Protein AF-A0AAU5U8T0-F1 (afdb_monomer_lite)

Secondary structure (DSSP, 8-state):
-PPPPPPPP---------HHHHHHHHHHHHHHHHHTSS--HHHHHHHHT--HHHHHHHHH-SSHHHHS--PPPPPP-TTGGGHHHHHHHHHTT---HHHHHHHHHHTT--S-HHHHHHHHHHHHHHS------PPPPPHHHHHHHHHS-GGGS-HHHHHHHHHHHHH-HHHHHHHHHHHHHHHHHHTT-------

Radius of gyration: 34.06 Å; chains: 1; bounding box: 77×59×100 Å

Foldseek 3Di:
DDDDDDDPPPDPDPDDPDPLLVVLQVLLVLLCVPLVDPDDLVVSCVVVVHDSVLSVQSSPDPHSVSSRDPDPPDPDDLCVVCLVVLVVVVVVPPLDLVVSVVVVVVVPRPDDSVVSVVSCVVVVVPDDPDPPPPDQDDPVLLVCLLLDDPVPDDPVSVVSNVVVCVVDVVSVVVSVVSVVVVVCVVVVHPPDDDD

Structure (mmCIF, N/CA/C/O backbone):
data_AF-A0AAU5U8T0-F1
#
_entry.id   AF-A0AAU5U8T0-F1
#
loop_
_atom_site.group_PDB
_atom_site.id
_atom_site.type_symbol
_atom_site.label_atom_id
_atom_site.label_alt_id
_atom_site.label_comp_id
_atom_site.label_asym_id
_atom_site.label_entity_id
_atom_site.label_seq_id
_atom_site.pdbx_PDB_ins_code
_atom_site.Cartn_x
_atom_site.Cartn_y
_atom_site.Cartn_z
_atom_site.occupancy
_atom_site.B_iso_or_equiv
_atom_site.auth_seq_id
_atom_site.auth_comp_id
_atom_site.auth_asym_id
_atom_site.auth_atom_id
_atom_site.pdbx_PDB_model_num
ATOM 1 N N . MET A 1 1 ? -35.283 -41.503 9.799 1.00 45.66 1 MET A N 1
ATOM 2 C CA . MET A 1 1 ? -34.969 -40.081 10.034 1.00 45.66 1 MET A CA 1
ATOM 3 C C . MET A 1 1 ? -33.714 -40.024 10.882 1.00 45.66 1 MET A C 1
ATOM 5 O O . MET A 1 1 ? -33.793 -40.515 11.999 1.00 45.66 1 MET A O 1
ATOM 9 N N . PRO A 1 2 ? -32.573 -39.536 10.380 1.00 46.34 2 PRO A N 1
ATOM 10 C CA . PRO A 1 2 ? -31.446 -39.219 11.243 1.00 46.34 2 PRO A CA 1
ATOM 11 C C . PRO A 1 2 ? -31.579 -37.774 11.750 1.00 46.34 2 PRO A C 1
ATOM 13 O O . PRO A 1 2 ? -31.871 -36.864 10.973 1.00 46.34 2 PRO A O 1
ATOM 16 N N . GLU A 1 3 ? -31.428 -37.596 13.062 1.00 47.78 3 GLU A N 1
ATOM 17 C CA . GLU A 1 3 ? -31.282 -36.298 13.729 1.00 47.78 3 GLU A CA 1
ATOM 18 C C . GLU A 1 3 ? -30.062 -35.540 13.179 1.00 47.78 3 GLU A C 1
ATOM 20 O O . GLU A 1 3 ? -29.026 -36.164 12.941 1.00 47.78 3 GLU A O 1
ATOM 25 N N . PRO A 1 4 ? -30.139 -34.211 12.987 1.00 53.62 4 PRO A N 1
ATOM 26 C CA . PRO A 1 4 ? -28.957 -33.420 12.694 1.00 53.62 4 PRO A CA 1
ATOM 27 C C . PRO A 1 4 ? -28.156 -33.193 13.985 1.00 53.62 4 PRO A C 1
ATOM 29 O O . PRO A 1 4 ? -28.670 -32.636 14.956 1.00 53.62 4 PRO A O 1
ATOM 32 N N . GLU A 1 5 ? -26.891 -33.614 13.974 1.00 47.84 5 GLU A N 1
ATOM 33 C CA . GLU A 1 5 ? -25.887 -33.246 14.976 1.00 47.84 5 GLU A CA 1
ATOM 34 C C . GLU A 1 5 ? -25.813 -31.715 15.137 1.00 47.84 5 GLU A C 1
ATOM 36 O O . GLU A 1 5 ? -25.846 -30.985 14.138 1.00 47.84 5 GLU A O 1
ATOM 41 N N . PRO A 1 6 ? -25.694 -31.191 16.371 1.00 48.84 6 PRO A N 1
ATOM 42 C CA . PRO A 1 6 ? -25.487 -29.768 16.580 1.00 48.84 6 PRO A CA 1
ATOM 43 C C . PRO A 1 6 ? -24.096 -29.371 16.071 1.00 48.84 6 PRO A C 1
ATOM 45 O O . PRO A 1 6 ? -23.085 -29.971 16.432 1.00 48.84 6 PRO A O 1
ATOM 48 N N . ALA A 1 7 ? -24.065 -28.339 15.226 1.00 45.47 7 ALA A N 1
ATOM 49 C CA . ALA A 1 7 ? -22.847 -27.740 14.700 1.00 45.47 7 ALA A CA 1
ATOM 50 C C . ALA A 1 7 ? -21.859 -27.386 15.833 1.00 45.47 7 ALA A C 1
ATOM 52 O O . ALA A 1 7 ? -22.297 -26.904 16.884 1.00 45.47 7 ALA A O 1
ATOM 53 N N . PRO A 1 8 ? -20.541 -27.577 15.630 1.00 42.47 8 PRO A N 1
ATOM 54 C CA . PRO A 1 8 ? -19.544 -27.173 16.606 1.00 42.47 8 PRO A CA 1
ATOM 55 C C . PRO A 1 8 ? -19.653 -25.664 16.815 1.00 42.47 8 PRO A C 1
ATOM 57 O O . PRO A 1 8 ? -19.541 -24.870 15.882 1.00 42.47 8 PRO A O 1
ATOM 60 N N . SER A 1 9 ? -19.921 -25.289 18.060 1.00 42.50 9 SER A N 1
ATOM 61 C CA . SER A 1 9 ? -19.873 -23.923 18.552 1.00 42.50 9 SER A CA 1
ATOM 62 C C . SER A 1 9 ? -18.558 -23.267 18.139 1.00 42.50 9 SER A C 1
ATOM 64 O O . SER A 1 9 ? -17.491 -23.790 18.460 1.00 42.50 9 SER A O 1
ATOM 66 N N . ASP A 1 10 ? -18.655 -22.121 17.459 1.00 39.25 10 ASP A N 1
ATOM 67 C CA . ASP A 1 10 ? -17.553 -21.190 17.222 1.00 39.25 10 ASP A CA 1
ATOM 68 C C . ASP A 1 10 ? -16.944 -20.782 18.572 1.00 39.25 10 ASP A C 1
ATOM 70 O O . ASP A 1 10 ? -17.339 -19.790 19.194 1.00 39.25 10 ASP A O 1
ATOM 74 N N . GLU A 1 11 ? -15.981 -21.561 19.059 1.00 33.41 11 GLU A N 1
ATOM 75 C CA . GLU A 1 11 ? -15.109 -21.100 20.123 1.00 33.41 11 GLU A CA 1
ATOM 76 C C . GLU A 1 11 ? -14.381 -19.847 19.622 1.00 33.41 11 GLU A C 1
ATOM 78 O O . GLU A 1 11 ? -13.907 -19.815 18.479 1.00 33.41 11 GLU A O 1
ATOM 83 N N . PRO A 1 12 ? -14.296 -18.777 20.432 1.00 38.59 12 PRO A N 1
ATOM 84 C CA . PRO A 1 12 ? -13.648 -17.542 20.035 1.00 38.59 12 PRO A CA 1
ATOM 85 C C . PRO A 1 12 ? -12.153 -17.800 19.847 1.00 38.59 12 PRO A C 1
ATOM 87 O O . PRO A 1 12 ? -11.367 -17.676 20.784 1.00 38.59 12 PRO A O 1
ATOM 90 N N . ARG A 1 13 ? -11.793 -18.139 18.603 1.00 40.31 13 ARG A N 1
ATOM 91 C CA . ARG A 1 13 ? -10.450 -18.219 18.029 1.00 40.31 13 ARG A CA 1
ATOM 92 C C . ARG A 1 13 ? -9.520 -17.281 18.783 1.00 40.31 13 ARG A C 1
ATOM 94 O O . ARG A 1 13 ? -9.686 -16.061 18.688 1.00 40.31 13 ARG A O 1
ATOM 101 N N . GLU A 1 14 ? -8.616 -17.875 19.565 1.00 42.62 14 GLU A N 1
ATOM 102 C CA . GLU A 1 14 ? -7.686 -17.209 20.474 1.00 42.62 14 GLU A CA 1
ATOM 103 C C . GLU A 1 14 ? -7.218 -15.880 19.893 1.00 42.62 14 GLU A C 1
ATOM 105 O O . GLU A 1 14 ? -6.461 -15.789 18.923 1.00 42.62 14 GLU A O 1
ATOM 110 N N . ALA A 1 15 ? -7.786 -14.810 20.434 1.00 49.19 15 ALA A N 1
ATOM 111 C CA . ALA A 1 15 ? -7.640 -13.511 19.835 1.00 49.19 15 ALA A CA 1
ATOM 112 C C . ALA A 1 15 ? -6.187 -13.045 20.019 1.00 49.19 15 ALA A C 1
ATOM 114 O O . ALA A 1 15 ? -5.703 -12.959 21.147 1.00 49.19 15 ALA A O 1
ATOM 115 N N . ALA A 1 16 ? -5.516 -12.707 18.920 1.00 58.97 16 ALA A N 1
ATOM 116 C CA . ALA A 1 16 ? -4.117 -12.290 18.891 1.00 58.97 16 ALA A CA 1
ATOM 117 C C . ALA A 1 16 ? -3.759 -11.226 19.957 1.00 58.97 16 ALA A C 1
ATOM 119 O O . ALA A 1 16 ? -4.540 -10.304 20.242 1.00 58.97 16 ALA A O 1
ATOM 120 N N . ASP A 1 17 ? -2.555 -11.324 20.528 1.00 67.56 17 ASP A N 1
ATOM 121 C CA . ASP A 1 17 ? -1.991 -10.342 21.460 1.00 67.56 17 ASP A CA 1
ATOM 122 C C . ASP A 1 17 ? -1.608 -9.049 20.715 1.00 67.56 17 ASP A C 1
ATOM 124 O O . ASP A 1 17 ? -0.484 -8.844 20.247 1.00 67.56 17 ASP A O 1
ATOM 128 N N . THR A 1 18 ? -2.594 -8.173 20.522 1.00 77.25 18 THR A N 1
ATOM 129 C CA . THR A 1 18 ? -2.385 -6.899 19.834 1.00 77.25 18 THR A CA 1
ATOM 130 C C . THR A 1 18 ? -1.635 -5.905 20.734 1.00 77.25 18 THR A C 1
ATOM 132 O O . THR A 1 18 ? -1.830 -5.895 21.951 1.00 77.25 18 THR A O 1
ATOM 135 N N . PRO A 1 19 ? -0.826 -4.981 20.176 1.00 76.88 19 PRO A N 1
ATOM 136 C CA . PRO A 1 19 ? -0.179 -3.919 20.958 1.00 76.88 19 PRO A CA 1
ATOM 137 C C . PRO A 1 19 ? -1.157 -3.113 21.831 1.00 76.88 19 PRO A C 1
ATOM 139 O O . PRO A 1 19 ? -0.822 -2.718 22.946 1.00 76.88 19 PRO A O 1
ATOM 142 N N . ALA A 1 20 ? -2.391 -2.921 21.353 1.00 75.81 20 ALA A N 1
ATOM 143 C CA . ALA A 1 20 ? -3.458 -2.260 22.098 1.00 75.81 20 ALA A CA 1
ATOM 144 C C . ALA A 1 20 ? -3.889 -3.046 23.350 1.00 75.81 20 ALA A C 1
ATOM 146 O O . ALA A 1 20 ? -4.200 -2.436 24.373 1.00 75.81 20 ALA A O 1
ATOM 147 N N . ARG A 1 21 ? -3.878 -4.384 23.294 1.00 82.44 21 ARG A N 1
ATOM 148 C CA . ARG A 1 21 ? -4.185 -5.257 24.435 1.00 82.44 21 ARG A CA 1
ATOM 149 C C . ARG A 1 21 ? -3.087 -5.219 25.484 1.00 82.44 21 ARG A C 1
ATOM 151 O O . ARG A 1 21 ? -3.393 -4.971 26.646 1.00 82.44 21 ARG A O 1
ATOM 158 N N . ARG A 1 22 ? -1.821 -5.337 25.069 1.00 83.44 22 ARG A N 1
ATOM 159 C CA . ARG A 1 22 ? -0.669 -5.169 25.972 1.00 83.44 22 ARG A CA 1
ATOM 160 C C . ARG A 1 22 ? -0.691 -3.816 26.674 1.00 83.44 22 ARG A C 1
ATOM 162 O O . ARG A 1 22 ? -0.476 -3.743 27.879 1.00 83.44 22 ARG A O 1
ATOM 169 N N . HIS A 1 23 ? -0.982 -2.748 25.933 1.00 82.75 23 HIS A N 1
ATOM 170 C CA . HIS A 1 23 ? -1.087 -1.409 26.503 1.00 82.75 23 HIS A CA 1
ATOM 171 C C . HIS A 1 23 ? -2.249 -1.291 27.502 1.00 82.75 23 HIS A C 1
ATOM 173 O O . HIS A 1 23 ? -2.049 -0.784 28.602 1.00 82.75 23 HIS A O 1
ATOM 179 N N . ALA A 1 24 ? -3.436 -1.808 27.165 1.00 82.56 24 ALA A N 1
ATOM 180 C CA . ALA A 1 24 ? -4.588 -1.806 28.067 1.00 82.56 24 ALA A CA 1
ATOM 181 C C . ALA A 1 24 ? -4.338 -2.617 29.350 1.00 82.56 24 ALA A C 1
ATOM 183 O O . ALA A 1 24 ? -4.734 -2.172 30.425 1.00 82.56 24 ALA A O 1
ATOM 184 N N . LYS A 1 25 ? -3.650 -3.762 29.245 1.00 86.88 25 LYS A N 1
ATOM 185 C CA . LYS A 1 25 ? -3.246 -4.584 30.392 1.00 86.88 25 LYS A CA 1
ATOM 186 C C . LYS A 1 25 ? -2.319 -3.820 31.338 1.00 86.88 25 LYS A C 1
ATOM 188 O O . LYS A 1 25 ? -2.642 -3.705 32.513 1.00 86.88 25 LYS A O 1
ATOM 193 N N . ARG A 1 26 ? -1.258 -3.200 30.806 1.00 87.00 26 ARG A N 1
ATOM 194 C CA . ARG A 1 26 ? -0.338 -2.368 31.602 1.00 87.00 26 ARG A CA 1
ATOM 195 C C . ARG A 1 26 ? -1.068 -1.225 32.306 1.00 87.00 26 ARG A C 1
ATOM 197 O O . ARG A 1 26 ? -0.896 -1.037 33.497 1.00 87.00 26 ARG A O 1
ATOM 204 N N . LEU A 1 27 ? -1.932 -0.497 31.590 1.00 85.44 27 LEU A N 1
ATOM 205 C CA . LEU A 1 27 ? -2.722 0.588 32.187 1.00 85.44 27 LEU A CA 1
ATOM 206 C C . LEU A 1 27 ? -3.644 0.103 33.312 1.00 85.44 27 LEU A C 1
ATOM 208 O O . LEU A 1 27 ? -3.867 0.837 34.268 1.00 85.44 27 LEU A O 1
ATOM 212 N N . PHE A 1 28 ? -4.221 -1.090 33.178 1.00 87.19 28 PHE A N 1
ATOM 213 C CA . PHE A 1 28 ? -5.070 -1.675 34.209 1.00 87.19 28 PHE A CA 1
ATOM 214 C C . PHE A 1 28 ? -4.260 -2.051 35.450 1.00 87.19 28 PHE A C 1
ATOM 216 O O . PHE A 1 28 ? -4.621 -1.628 36.542 1.00 87.19 28 PHE A O 1
ATOM 223 N N . GLU A 1 29 ? -3.147 -2.766 35.277 1.00 88.44 29 GLU A N 1
ATOM 224 C CA . GLU A 1 29 ? -2.245 -3.163 36.368 1.00 88.44 29 GLU A CA 1
ATOM 225 C C . GLU A 1 29 ? -1.733 -1.936 37.132 1.00 88.44 29 GLU A C 1
ATOM 227 O O . GLU A 1 29 ? -1.933 -1.842 38.341 1.00 88.44 29 GLU A O 1
ATOM 232 N N . THR A 1 30 ? -1.217 -0.926 36.420 1.00 87.00 30 THR A N 1
ATOM 233 C CA . THR A 1 30 ? -0.740 0.318 37.041 1.00 87.00 30 THR A CA 1
ATOM 234 C C . THR A 1 30 ? -1.857 1.093 37.736 1.00 87.00 30 THR A C 1
ATOM 236 O O . THR A 1 30 ? -1.598 1.788 38.700 1.00 87.00 30 THR A O 1
ATOM 239 N N . VAL A 1 31 ? -3.118 1.020 37.300 1.00 87.00 31 VAL A N 1
ATOM 240 C CA . VAL A 1 31 ? -4.205 1.668 38.056 1.00 87.00 31 VAL A CA 1
ATOM 241 C C . VAL A 1 31 ? -4.572 0.852 39.299 1.00 87.00 31 VAL A C 1
ATOM 243 O O . VAL A 1 31 ? -4.802 1.447 40.350 1.00 87.00 31 VAL A O 1
ATOM 246 N N . GLN A 1 32 ? -4.587 -0.480 39.205 1.00 85.62 32 GLN A N 1
ATOM 247 C CA . GLN A 1 32 ? -4.959 -1.372 40.309 1.00 85.62 32 GLN A CA 1
ATOM 248 C C . GLN A 1 32 ? -3.934 -1.392 41.450 1.00 85.62 32 GLN A C 1
ATOM 250 O O . GLN A 1 32 ? -4.313 -1.506 42.613 1.00 85.62 32 GLN A O 1
ATOM 255 N N . GLU A 1 33 ? -2.649 -1.203 41.149 1.00 86.44 33 GLU A N 1
ATOM 256 C CA . GLU A 1 33 ? -1.608 -1.018 42.171 1.00 86.44 33 GLU A CA 1
ATOM 257 C C . GLU A 1 33 ? -1.881 0.209 43.059 1.00 86.44 33 GLU A C 1
ATOM 259 O O . GLU A 1 33 ? -1.623 0.189 44.262 1.00 86.44 33 GLU A O 1
ATOM 264 N N . TYR A 1 34 ? -2.460 1.273 42.492 1.00 81.50 34 TYR A N 1
ATOM 265 C CA . TYR A 1 34 ? -2.681 2.537 43.196 1.00 81.50 34 TYR A CA 1
ATOM 266 C C . TYR A 1 34 ? -4.074 2.639 43.832 1.00 81.50 34 TYR A C 1
ATOM 268 O O . TYR A 1 34 ? -4.240 3.399 44.789 1.00 81.50 34 TYR A O 1
ATOM 276 N N . THR A 1 35 ? -5.071 1.879 43.362 1.00 74.75 35 THR A N 1
ATOM 277 C CA . THR A 1 35 ? -6.428 1.859 43.951 1.00 74.75 35 THR A CA 1
ATOM 278 C C . THR A 1 35 ? -6.473 1.211 45.335 1.00 74.75 35 THR A C 1
ATOM 280 O O . THR A 1 35 ? -7.384 1.515 46.102 1.00 74.75 35 THR A O 1
ATOM 283 N N . GLY A 1 36 ? -5.478 0.391 45.693 1.00 69.88 36 GLY A N 1
ATOM 284 C CA . GLY A 1 36 ? -5.303 -0.142 47.052 1.00 69.88 36 GLY A CA 1
ATOM 285 C C . GLY A 1 36 ? -4.843 0.898 48.083 1.00 69.88 36 GLY A C 1
ATOM 286 O O . GLY A 1 36 ? -4.887 0.643 49.285 1.00 69.88 36 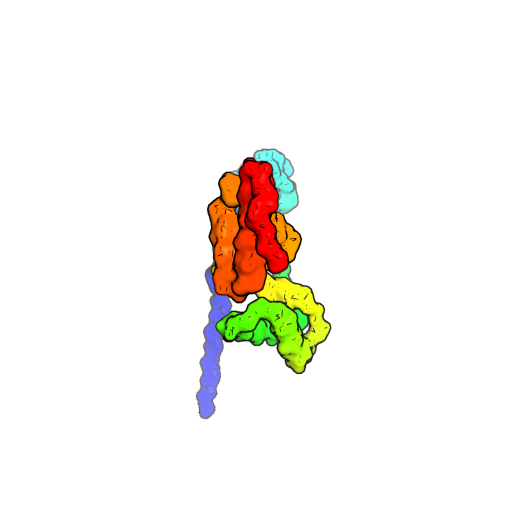GLY A O 1
ATOM 287 N N . THR A 1 37 ? -4.422 2.086 47.642 1.00 70.19 37 THR A N 1
ATOM 288 C CA . THR A 1 37 ? -4.067 3.200 48.529 1.00 70.19 37 THR A CA 1
ATOM 289 C C . THR A 1 37 ? -5.277 4.120 48.702 1.00 70.19 37 THR A C 1
ATOM 291 O O . THR A 1 37 ? -6.006 4.356 47.743 1.00 70.19 37 THR A O 1
ATOM 294 N N . ALA A 1 38 ? -5.511 4.679 49.897 1.00 71.31 38 ALA A N 1
ATOM 295 C CA . ALA A 1 38 ? -6.644 5.575 50.203 1.00 71.31 38 ALA A CA 1
ATOM 296 C C . ALA A 1 38 ? -6.577 6.958 49.494 1.00 71.31 38 ALA A C 1
ATOM 298 O O . ALA A 1 38 ? -6.938 7.993 50.055 1.00 71.31 38 ALA A O 1
ATOM 299 N N . ARG A 1 39 ? -6.064 7.006 48.261 1.00 80.56 39 ARG A N 1
ATOM 300 C CA . ARG A 1 39 ? -5.863 8.199 47.440 1.00 80.56 39 ARG A CA 1
ATOM 301 C C . ARG A 1 39 ? -7.058 8.415 46.515 1.00 80.56 39 ARG A C 1
ATOM 303 O O . ARG A 1 39 ? -7.667 7.486 45.994 1.00 80.56 39 ARG A O 1
ATOM 310 N N . SER A 1 40 ? -7.379 9.680 46.255 1.00 87.25 40 SER A N 1
ATOM 311 C CA . SER A 1 40 ? -8.426 10.016 45.285 1.00 87.25 40 SER A CA 1
ATOM 312 C C . SER A 1 40 ? -8.003 9.660 43.853 1.00 87.25 40 SER A C 1
ATOM 314 O O . SER A 1 40 ? -6.840 9.817 43.479 1.00 87.25 40 SER A O 1
ATOM 316 N N . LEU A 1 41 ? -8.965 9.296 42.997 1.00 86.44 41 LEU A N 1
ATOM 317 C CA . LEU A 1 41 ? -8.716 9.012 41.572 1.00 86.44 41 LEU A CA 1
ATOM 318 C C . LEU A 1 41 ? -8.027 10.175 40.832 1.00 86.44 41 LEU A C 1
ATOM 320 O O . LEU A 1 41 ? -7.317 9.962 39.853 1.00 86.44 41 LEU A O 1
ATOM 324 N N . SER A 1 42 ? -8.233 11.416 41.287 1.00 87.88 42 SER A N 1
ATOM 325 C CA . SER A 1 42 ? -7.571 12.602 40.733 1.00 87.88 42 SER A CA 1
ATOM 326 C C . SER A 1 42 ? -6.092 12.691 41.119 1.00 87.88 42 SER A C 1
ATOM 328 O O . SER A 1 42 ? -5.304 13.216 40.339 1.00 87.88 42 SER A O 1
ATOM 330 N N . ALA A 1 43 ? -5.707 12.212 42.304 1.00 87.12 43 ALA A N 1
ATOM 331 C CA . ALA A 1 43 ? -4.306 12.140 42.716 1.00 87.12 43 ALA A CA 1
ATOM 332 C C . ALA A 1 43 ? -3.570 11.053 41.923 1.00 87.12 43 ALA A C 1
ATOM 334 O O . ALA A 1 43 ? -2.554 11.343 41.299 1.00 87.12 43 ALA A O 1
ATOM 335 N N . ILE A 1 44 ? -4.176 9.865 41.829 1.00 86.31 44 ILE A N 1
ATOM 336 C CA . ILE A 1 44 ? -3.672 8.729 41.041 1.00 86.31 44 ILE A CA 1
ATOM 337 C C . ILE A 1 44 ? -3.458 9.131 39.570 1.00 86.31 44 ILE A C 1
ATOM 339 O O . ILE A 1 44 ? -2.422 8.848 38.977 1.00 86.31 44 ILE A O 1
ATOM 343 N N . ALA A 1 45 ? -4.405 9.870 38.982 1.00 89.44 45 ALA A N 1
ATOM 344 C CA . ALA A 1 45 ? -4.290 10.377 37.614 1.00 89.44 45 ALA A CA 1
ATOM 345 C C . ALA A 1 45 ? -3.088 11.313 37.396 1.00 89.44 45 ALA A C 1
ATOM 347 O O . ALA A 1 45 ? -2.437 11.228 36.357 1.00 89.44 45 ALA A O 1
ATOM 348 N N . ARG A 1 46 ? -2.784 12.195 38.359 1.00 89.19 46 ARG A N 1
ATOM 349 C CA . ARG A 1 46 ? -1.628 13.105 38.267 1.00 89.19 46 ARG A CA 1
ATOM 350 C C . ARG A 1 46 ? -0.303 12.369 38.429 1.00 89.19 46 ARG A C 1
ATOM 352 O O . ARG A 1 46 ? 0.650 12.713 37.748 1.00 89.19 46 ARG A O 1
ATOM 359 N N . GLU A 1 47 ? -0.267 11.368 39.300 1.00 87.38 47 GLU A N 1
ATOM 360 C CA . GLU A 1 47 ? 0.931 10.584 39.607 1.00 87.38 47 GLU A CA 1
ATOM 361 C C . GLU A 1 47 ? 1.334 9.660 38.451 1.00 87.38 47 GLU A C 1
ATOM 363 O O . GLU A 1 47 ? 2.499 9.622 38.072 1.00 87.38 47 GLU A O 1
ATOM 368 N N . ILE A 1 48 ? 0.364 8.985 37.826 1.00 87.06 48 ILE A N 1
ATOM 369 C CA . ILE A 1 48 ? 0.607 8.075 36.689 1.00 87.06 48 ILE A CA 1
ATOM 370 C C . ILE A 1 48 ? 0.608 8.843 35.344 1.00 87.06 48 ILE A C 1
ATOM 372 O O . ILE A 1 48 ? 0.915 8.291 34.291 1.00 87.06 48 ILE A O 1
ATOM 376 N N . GLY A 1 49 ? 0.246 10.133 35.341 1.00 88.69 49 GLY A N 1
ATOM 377 C CA . GLY A 1 49 ? 0.173 10.950 34.122 1.00 88.69 49 GLY A CA 1
ATOM 378 C C . GLY A 1 49 ? -0.962 10.546 33.168 1.00 88.69 49 GLY A C 1
ATOM 379 O O . GLY A 1 49 ? -0.868 10.748 31.957 1.00 88.69 49 GLY A O 1
ATOM 380 N N . LEU A 1 50 ? -2.046 9.963 33.691 1.00 87.69 50 LEU A N 1
ATOM 381 C CA . LEU A 1 50 ? -3.187 9.479 32.908 1.00 87.69 50 LEU A CA 1
ATOM 382 C C . LEU A 1 50 ? -4.403 10.399 33.025 1.00 87.69 50 LEU A C 1
ATOM 384 O O . LEU A 1 50 ? -4.631 11.075 34.024 1.00 87.69 50 LEU A O 1
ATOM 388 N N . ASN A 1 51 ? -5.271 10.374 32.011 1.00 89.00 51 ASN A N 1
ATOM 389 C CA . ASN A 1 51 ? -6.551 11.073 32.092 1.00 89.00 51 ASN A CA 1
ATOM 390 C C . ASN A 1 51 ? -7.426 10.460 33.204 1.00 89.00 51 ASN A C 1
ATOM 392 O O . ASN A 1 51 ? -7.649 9.247 33.223 1.00 89.00 51 ASN A O 1
ATOM 396 N N . ARG A 1 52 ? -8.013 11.301 34.069 1.00 89.69 52 ARG A N 1
ATOM 397 C CA . ARG A 1 52 ? -8.923 10.881 35.154 1.00 89.69 52 ARG A CA 1
ATOM 398 C C . ARG A 1 52 ? -10.029 9.930 34.688 1.00 89.69 52 ARG A C 1
ATOM 400 O O . ARG A 1 52 ? -10.387 9.015 35.421 1.00 89.69 52 ARG A O 1
ATOM 407 N N . ARG A 1 53 ? -10.579 10.121 33.480 1.00 88.50 53 ARG A N 1
ATOM 408 C CA . ARG A 1 53 ? -11.611 9.229 32.916 1.00 88.50 53 ARG A CA 1
ATOM 409 C C . ARG A 1 53 ? -11.073 7.827 32.633 1.00 88.50 53 ARG A C 1
ATOM 411 O O . ARG A 1 53 ? -11.801 6.864 32.843 1.00 88.50 53 ARG A O 1
ATOM 418 N N . THR A 1 54 ? -9.824 7.713 32.188 1.00 86.50 54 THR A N 1
ATOM 419 C CA . THR A 1 54 ? -9.149 6.427 31.968 1.00 86.50 54 THR A CA 1
ATOM 420 C C . THR A 1 54 ? -8.898 5.728 33.297 1.00 86.50 54 THR A C 1
ATOM 422 O O . THR A 1 54 ? -9.282 4.576 33.440 1.00 86.50 54 THR A O 1
ATOM 425 N N . VAL A 1 55 ? -8.373 6.446 34.296 1.00 87.50 55 VAL A N 1
ATOM 426 C CA . VAL A 1 55 ? -8.157 5.905 35.650 1.00 87.50 55 VAL A CA 1
ATOM 427 C C . VAL A 1 55 ? -9.473 5.442 36.272 1.00 87.50 55 VAL A C 1
ATOM 429 O O . VAL A 1 55 ? -9.568 4.314 36.730 1.00 87.50 55 VAL A O 1
ATOM 432 N N . ALA A 1 56 ? -10.529 6.257 36.211 1.00 88.44 56 ALA A N 1
ATOM 433 C CA . ALA A 1 56 ? -11.855 5.877 36.697 1.00 88.44 56 ALA A CA 1
ATOM 434 C C . ALA A 1 56 ? -12.456 4.671 35.956 1.00 88.44 56 ALA A C 1
ATOM 436 O O . ALA A 1 56 ? -13.205 3.904 36.556 1.00 88.44 56 ALA A O 1
ATOM 437 N N . LYS A 1 57 ? -12.170 4.512 34.657 1.00 86.50 57 LYS A N 1
ATOM 438 C CA . LYS A 1 57 ? -12.598 3.342 33.885 1.00 86.50 57 LYS A CA 1
ATOM 439 C C . LYS A 1 57 ? -11.846 2.089 34.342 1.00 86.50 57 LYS A C 1
ATOM 441 O O . LYS A 1 57 ? -12.496 1.086 34.592 1.00 86.50 57 LYS A O 1
ATOM 446 N N . CYS A 1 58 ? -10.522 2.167 34.480 1.00 86.75 58 CYS A N 1
ATOM 447 C CA . CYS A 1 58 ? -9.694 1.038 34.902 1.00 86.75 58 CYS A CA 1
ATOM 448 C C . CYS A 1 58 ? -9.939 0.636 36.362 1.00 86.75 58 CYS A C 1
ATOM 450 O O . CYS A 1 58 ? -10.048 -0.546 36.642 1.00 86.75 58 CYS A O 1
ATOM 452 N N . ALA A 1 59 ? -10.107 1.602 37.267 1.00 86.50 59 ALA A N 1
ATOM 453 C CA . ALA A 1 59 ? -10.352 1.350 38.689 1.00 86.50 59 ALA A CA 1
ATOM 454 C C . ALA A 1 59 ? -11.704 0.673 38.968 1.00 86.50 59 ALA A C 1
ATOM 456 O O . ALA A 1 59 ? -11.864 0.007 39.982 1.00 86.50 59 ALA A O 1
ATOM 457 N N . ARG A 1 60 ? -12.699 0.875 38.093 1.00 85.88 60 ARG A N 1
ATOM 458 C CA . ARG A 1 60 ? -14.009 0.209 38.191 1.00 85.88 60 ARG A CA 1
ATOM 459 C C . ARG A 1 60 ? -14.078 -1.104 37.420 1.00 85.88 60 ARG A C 1
ATOM 461 O O . ARG A 1 60 ? -15.063 -1.818 37.569 1.00 85.88 60 ARG A O 1
ATOM 468 N N . ALA A 1 61 ? -13.104 -1.369 36.556 1.00 86.12 61 ALA A N 1
ATOM 469 C CA . ALA A 1 61 ? -13.109 -2.557 35.727 1.00 86.12 61 ALA A CA 1
ATOM 470 C C . ALA A 1 61 ? -12.752 -3.785 36.570 1.00 86.12 61 ALA A C 1
ATOM 472 O O . ALA A 1 61 ? -11.808 -3.743 37.358 1.00 86.12 61 ALA A O 1
ATOM 473 N N . ALA A 1 62 ? -13.470 -4.888 36.376 1.00 82.06 62 ALA A N 1
ATOM 474 C CA . ALA A 1 62 ? -13.132 -6.156 37.025 1.00 82.06 62 ALA A CA 1
ATOM 475 C C . ALA A 1 62 ? -11.893 -6.802 36.382 1.00 82.06 62 ALA A C 1
ATOM 477 O O . ALA A 1 62 ? -11.156 -7.549 37.023 1.00 82.06 62 ALA A O 1
ATOM 478 N N . CYS A 1 63 ? -11.647 -6.501 35.104 1.00 83.69 63 CYS A N 1
ATOM 479 C CA . CYS A 1 63 ? -10.534 -7.042 34.341 1.00 83.69 63 CYS A CA 1
ATOM 480 C C . CYS A 1 63 ? -10.020 -6.053 33.284 1.00 83.69 63 CYS A C 1
ATOM 482 O O . CYS A 1 63 ? -10.726 -5.150 32.819 1.00 83.69 63 CYS A O 1
ATOM 484 N N . TRP A 1 64 ? -8.774 -6.244 32.846 1.00 82.38 64 TRP A N 1
ATOM 485 C CA . TRP A 1 64 ? -8.148 -5.370 31.852 1.00 82.38 64 TRP A CA 1
ATOM 486 C C . TRP A 1 64 ? -8.892 -5.361 30.504 1.00 82.38 64 TRP A C 1
ATOM 488 O O . TRP A 1 64 ? -8.821 -4.370 29.770 1.00 82.38 64 TRP A O 1
ATOM 498 N N . GLN A 1 65 ? -9.648 -6.417 30.173 1.00 81.94 65 GLN A N 1
ATOM 499 C CA . GLN A 1 65 ? -10.428 -6.492 28.935 1.00 81.94 65 GLN A CA 1
ATOM 500 C C . GLN A 1 65 ? -11.515 -5.408 28.856 1.00 81.94 65 GLN A C 1
ATOM 502 O O . GLN A 1 65 ? -11.792 -4.892 27.772 1.00 81.94 65 GLN A O 1
ATOM 507 N N . GLU A 1 66 ? -12.096 -5.002 29.985 1.00 81.50 66 GLU A N 1
ATOM 508 C CA . GLU A 1 66 ? -13.100 -3.929 30.042 1.00 81.50 66 GLU A CA 1
ATOM 509 C C . GLU A 1 66 ? -12.482 -2.545 29.788 1.00 81.50 66 GLU A C 1
ATOM 511 O O . GLU A 1 66 ? -13.143 -1.617 29.303 1.00 81.50 66 GLU A O 1
ATOM 516 N N . CYS A 1 67 ? -11.179 -2.406 30.039 1.00 78.56 67 CYS A N 1
ATOM 517 C CA . CYS A 1 67 ? -10.431 -1.180 29.780 1.00 78.56 67 CYS A CA 1
ATOM 518 C C . CYS A 1 67 ? -10.219 -0.950 28.279 1.00 78.56 67 CYS A C 1
ATOM 520 O O . CYS A 1 67 ? -10.179 0.207 27.839 1.00 78.56 67 CYS A O 1
ATOM 522 N N . ILE A 1 68 ? -10.204 -2.017 27.472 1.00 77.38 68 ILE A N 1
ATOM 523 C CA . ILE A 1 68 ? -10.081 -1.946 26.014 1.00 77.38 68 ILE A CA 1
ATOM 524 C C . ILE A 1 68 ? -11.255 -1.141 25.439 1.00 77.38 68 ILE A C 1
ATOM 526 O O . ILE A 1 68 ? -12.426 -1.350 25.770 1.00 77.38 68 ILE A O 1
ATOM 530 N N . ARG A 1 69 ? -10.964 -0.185 24.551 1.00 69.56 69 ARG A N 1
ATOM 531 C CA . ARG A 1 69 ? -12.006 0.367 23.678 1.00 69.56 69 ARG A CA 1
ATOM 532 C C . ARG A 1 69 ? -12.384 -0.724 22.687 1.00 69.56 69 ARG A C 1
ATOM 534 O O . ARG A 1 69 ? -11.574 -1.067 21.832 1.00 69.56 69 ARG A O 1
ATOM 541 N N . ARG A 1 70 ? -13.598 -1.267 22.800 1.00 67.06 70 ARG A N 1
ATOM 542 C CA . ARG A 1 70 ? -14.145 -2.145 21.764 1.00 67.06 70 ARG A CA 1
ATOM 543 C C . ARG A 1 70 ? -14.224 -1.329 20.478 1.00 67.06 70 ARG A C 1
ATOM 545 O O . ARG A 1 70 ? -15.016 -0.393 20.392 1.00 67.06 70 ARG A O 1
ATOM 552 N N . THR A 1 71 ? -13.366 -1.639 19.511 1.00 66.38 71 THR A N 1
ATOM 553 C CA . THR A 1 71 ? -13.549 -1.140 18.151 1.00 66.38 71 THR A CA 1
ATOM 554 C C . THR A 1 71 ? -14.886 -1.696 17.678 1.00 66.38 71 THR A C 1
ATOM 556 O O . THR A 1 71 ? -15.063 -2.916 17.742 1.00 66.38 71 THR A O 1
ATOM 559 N N . PRO A 1 72 ? -15.852 -0.850 17.280 1.00 67.56 72 PRO A N 1
ATOM 560 C CA . PRO A 1 72 ? -17.106 -1.358 16.754 1.00 67.56 72 PRO A CA 1
ATOM 561 C C . PRO A 1 72 ? -16.803 -2.290 15.574 1.00 67.56 72 PRO A C 1
ATOM 563 O O . PRO A 1 72 ? -15.862 -2.013 14.818 1.00 67.56 72 PRO A O 1
ATOM 566 N N . PRO A 1 73 ? -17.553 -3.397 15.426 1.00 68.31 73 PRO A N 1
ATOM 567 C CA . PRO A 1 73 ? -17.356 -4.301 14.306 1.00 68.31 73 PRO A CA 1
ATOM 568 C C . PRO A 1 73 ? -17.428 -3.505 13.003 1.00 68.31 73 PRO A C 1
ATOM 570 O O . PRO A 1 73 ? -18.200 -2.545 12.875 1.00 68.31 73 PRO A O 1
ATOM 573 N N . ARG A 1 74 ? -16.576 -3.874 12.043 1.00 71.94 74 ARG A N 1
ATOM 574 C CA . ARG A 1 74 ? -16.588 -3.261 10.715 1.00 71.94 74 ARG A CA 1
ATOM 575 C C . ARG A 1 74 ? -18.008 -3.382 10.159 1.00 71.94 74 ARG A C 1
ATOM 577 O O . ARG A 1 74 ? -18.557 -4.477 10.110 1.00 71.94 74 ARG A O 1
ATOM 584 N N . ARG A 1 75 ? -18.597 -2.255 9.747 1.00 75.06 75 ARG A N 1
ATOM 585 C CA . ARG A 1 75 ? -19.893 -2.267 9.057 1.00 75.06 75 ARG A CA 1
ATOM 586 C C . ARG A 1 75 ? -19.752 -3.052 7.762 1.00 75.06 75 ARG A C 1
ATOM 588 O O . ARG A 1 75 ? -18.778 -2.826 7.037 1.00 75.06 75 ARG A O 1
ATOM 595 N N . SER A 1 76 ? -20.723 -3.916 7.484 1.00 79.81 76 SER A N 1
ATOM 596 C CA . SER A 1 76 ? -20.775 -4.611 6.210 1.00 79.81 76 SER A CA 1
ATOM 597 C C . SER A 1 76 ? -20.815 -3.589 5.073 1.00 79.81 76 SER A C 1
ATOM 599 O O . SER A 1 76 ? -21.500 -2.562 5.144 1.00 79.81 76 SER A O 1
ATOM 601 N N . THR A 1 77 ? -20.002 -3.813 4.051 1.00 86.06 77 THR A N 1
ATOM 602 C CA . THR A 1 77 ? -19.935 -2.967 2.862 1.00 86.06 77 THR A CA 1
ATOM 603 C C . THR A 1 77 ? -20.509 -3.705 1.664 1.00 86.06 77 THR A C 1
ATOM 605 O O . THR A 1 77 ? -20.478 -4.928 1.606 1.00 86.06 77 THR A O 1
ATOM 608 N N . SER A 1 78 ? -20.983 -2.967 0.659 1.00 88.38 78 SER A N 1
ATOM 609 C CA . SER A 1 78 ? -21.481 -3.553 -0.594 1.00 88.38 78 SER A CA 1
ATOM 610 C C . SER A 1 78 ? -20.433 -4.362 -1.370 1.00 88.38 78 SER A C 1
ATOM 612 O O . SER A 1 78 ? -20.787 -5.055 -2.318 1.00 88.38 78 SER A O 1
ATOM 614 N N . LEU A 1 79 ? -19.153 -4.252 -0.999 1.00 91.25 79 LEU A N 1
ATOM 615 C CA . LEU A 1 79 ? -18.059 -5.028 -1.574 1.00 91.25 79 LEU A CA 1
ATOM 616 C C . LEU A 1 79 ? -17.891 -6.394 -0.897 1.00 91.25 79 LEU A C 1
ATOM 618 O O . LEU A 1 79 ? -17.309 -7.283 -1.505 1.00 91.25 79 LEU A O 1
ATOM 622 N N . ASP A 1 80 ? -18.392 -6.567 0.329 1.00 89.88 80 ASP A N 1
ATOM 623 C CA . ASP A 1 80 ? -18.148 -7.770 1.129 1.00 89.88 80 ASP A CA 1
ATOM 624 C C . ASP A 1 80 ? -18.587 -9.072 0.423 1.00 89.88 80 ASP A C 1
ATOM 626 O O . ASP A 1 80 ? -17.790 -10.007 0.429 1.00 89.88 80 ASP A O 1
ATOM 630 N N . PRO A 1 81 ? -19.735 -9.136 -0.292 1.00 93.25 81 PRO A N 1
ATOM 631 C CA . PRO A 1 81 ? -20.129 -10.334 -1.049 1.00 93.25 81 PRO A CA 1
ATOM 632 C C . PRO A 1 81 ? -19.185 -10.714 -2.201 1.00 93.25 81 PRO A C 1
ATOM 634 O O . PRO A 1 81 ? -19.273 -11.816 -2.729 1.00 93.25 81 PRO A O 1
ATOM 637 N N . TYR A 1 82 ? -18.315 -9.797 -2.630 1.00 93.50 82 TYR A N 1
ATOM 638 C CA . TYR A 1 82 ? -17.396 -9.995 -3.751 1.00 93.50 82 TYR A CA 1
ATOM 639 C C . TYR A 1 82 ? -15.953 -10.239 -3.290 1.00 93.50 82 TYR A C 1
ATOM 641 O O . TYR A 1 82 ? -15.085 -10.443 -4.135 1.00 93.50 82 TYR A O 1
ATOM 649 N N . LEU A 1 83 ? -15.663 -10.196 -1.982 1.00 91.12 83 LEU A N 1
ATOM 650 C CA . LEU A 1 83 ? -14.296 -10.348 -1.472 1.00 91.12 83 LEU A CA 1
ATOM 651 C C . LEU A 1 83 ? -13.723 -11.738 -1.754 1.00 91.12 83 LEU A C 1
ATOM 653 O O . LEU A 1 83 ? -12.569 -11.821 -2.165 1.00 91.12 83 LEU A O 1
ATOM 657 N N . ASP A 1 84 ? -14.532 -12.788 -1.613 1.00 92.75 84 ASP A N 1
ATOM 658 C CA . ASP A 1 84 ? -14.101 -14.163 -1.890 1.00 92.75 84 ASP A CA 1
ATOM 659 C C . ASP A 1 84 ? -13.748 -14.336 -3.371 1.00 92.75 84 ASP A C 1
ATOM 661 O O . ASP A 1 84 ? -12.690 -14.859 -3.709 1.00 92.75 84 ASP A O 1
ATOM 665 N N . TYR A 1 85 ? -14.577 -13.781 -4.261 1.00 93.38 85 TYR A N 1
ATOM 666 C CA . TYR A 1 85 ? -14.303 -13.772 -5.698 1.00 93.38 85 TYR A CA 1
ATOM 667 C C . TYR A 1 85 ? -13.015 -13.008 -6.037 1.00 93.38 85 TYR A C 1
ATOM 669 O O . TYR A 1 85 ? -12.204 -13.472 -6.835 1.00 93.38 85 TYR A O 1
ATOM 677 N N . LEU A 1 86 ? -12.800 -11.841 -5.421 1.00 93.00 86 LEU A N 1
ATOM 678 C CA . LEU A 1 86 ? -11.570 -11.071 -5.613 1.00 93.00 86 LEU A CA 1
ATOM 679 C C . LEU A 1 86 ? -10.335 -11.831 -5.112 1.00 93.00 86 LEU A C 1
ATOM 681 O O . LEU A 1 86 ? -9.283 -11.721 -5.734 1.00 93.00 86 LEU A O 1
ATOM 685 N N . GLY A 1 87 ? -10.458 -12.589 -4.019 1.00 91.31 87 GLY A N 1
ATOM 686 C CA . GLY A 1 87 ? -9.401 -13.462 -3.506 1.00 91.31 87 GLY A CA 1
ATOM 687 C C . GLY A 1 87 ? -9.078 -14.605 -4.467 1.00 91.31 87 GLY A C 1
ATOM 688 O O . GLY A 1 87 ? -7.918 -14.799 -4.811 1.00 91.31 87 GLY A O 1
ATOM 689 N N . GLN A 1 88 ? -10.099 -15.280 -4.992 1.00 93.12 88 GLN A N 1
ATOM 690 C CA . GLN A 1 88 ? -9.913 -16.333 -5.989 1.00 93.12 88 GLN A CA 1
ATOM 691 C C . GLN A 1 88 ? -9.187 -15.808 -7.241 1.00 93.12 88 GLN A C 1
ATOM 693 O O . GLN A 1 88 ? -8.177 -16.365 -7.662 1.00 93.12 88 GLN A O 1
ATOM 698 N N . ARG A 1 89 ? -9.648 -14.689 -7.814 1.00 93.62 89 ARG A N 1
ATOM 699 C CA . ARG A 1 89 ? -9.009 -14.086 -9.000 1.00 93.62 89 ARG A CA 1
ATOM 700 C C . ARG A 1 89 ? -7.579 -13.621 -8.729 1.00 93.62 89 ARG A C 1
ATOM 702 O O . ARG A 1 89 ? -6.736 -13.662 -9.623 1.00 93.62 89 ARG A O 1
ATOM 709 N N . TRP A 1 90 ? -7.302 -13.203 -7.494 1.00 91.88 90 TRP A N 1
ATOM 710 C CA . TRP A 1 90 ? -5.962 -12.839 -7.048 1.00 91.88 90 T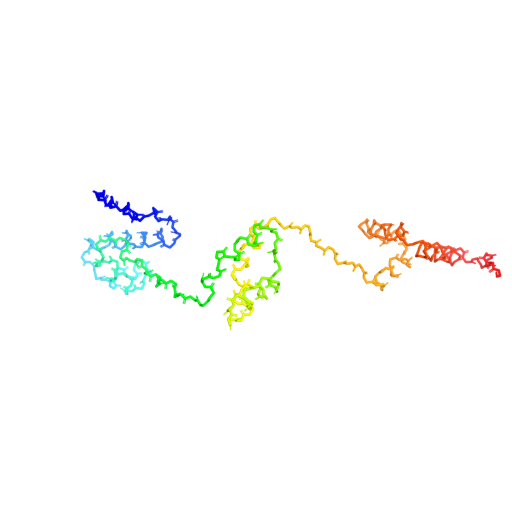RP A CA 1
ATOM 711 C C . TRP A 1 90 ? -5.000 -14.033 -7.082 1.00 91.88 90 TRP A C 1
ATOM 713 O O . TRP A 1 90 ? -3.870 -13.902 -7.559 1.00 91.88 90 TRP A O 1
ATOM 723 N N . GLU A 1 91 ? -5.454 -15.190 -6.599 1.00 89.50 91 GLU A N 1
ATOM 724 C CA 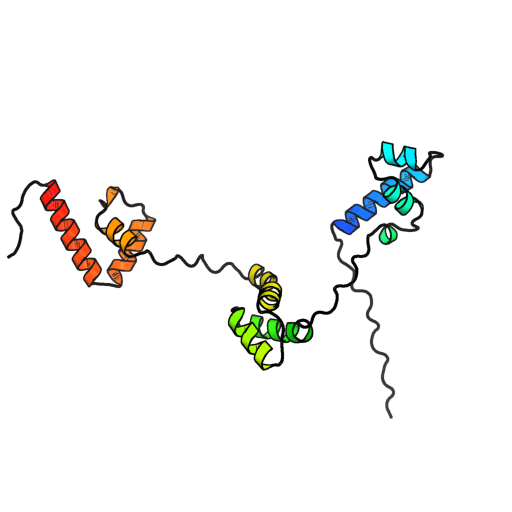. GLU A 1 91 ? -4.701 -16.450 -6.612 1.00 89.50 91 GLU A CA 1
ATOM 725 C C . GLU A 1 91 ? -4.506 -16.988 -8.036 1.00 89.50 91 GLU A C 1
ATOM 727 O O . GLU A 1 91 ? -3.435 -17.495 -8.360 1.00 89.50 91 GLU A O 1
ATOM 732 N N . GLU A 1 92 ? -5.487 -16.784 -8.917 1.00 90.94 92 GLU A N 1
ATOM 733 C CA . GLU A 1 92 ? -5.396 -17.096 -10.351 1.00 90.94 92 GLU A CA 1
ATOM 734 C C . GLU A 1 92 ? -4.434 -16.166 -11.126 1.00 90.94 92 GLU A C 1
ATOM 736 O O . GLU A 1 92 ? -4.168 -16.400 -12.305 1.00 90.94 92 GLU A O 1
ATOM 741 N N . GLY A 1 93 ? -3.893 -15.122 -10.485 1.00 86.56 93 GLY A N 1
ATOM 742 C CA . GLY A 1 93 ? -2.873 -14.236 -11.057 1.00 86.56 93 GLY A CA 1
ATOM 743 C C . GLY A 1 93 ? -3.392 -12.910 -11.621 1.00 86.56 93 GLY A C 1
ATOM 744 O O . GLY A 1 93 ? -2.602 -12.128 -12.151 1.00 86.56 93 GLY A O 1
ATOM 745 N N . GLU A 1 94 ? -4.687 -12.606 -11.496 1.00 89.25 94 GLU A N 1
ATOM 746 C CA . GLU A 1 94 ? -5.221 -11.307 -11.911 1.00 89.25 94 GLU A CA 1
ATOM 747 C C . GLU A 1 94 ? -5.040 -10.269 -10.798 1.00 89.25 94 GLU A C 1
ATOM 749 O O . GLU A 1 94 ? -5.797 -10.196 -9.827 1.00 89.25 94 GLU A O 1
ATOM 754 N N . HIS A 1 95 ? -4.012 -9.431 -10.939 1.00 88.56 95 HIS A N 1
ATOM 755 C CA . HIS A 1 95 ? -3.664 -8.403 -9.948 1.00 88.56 95 HIS A CA 1
ATOM 756 C C . HIS A 1 95 ? -4.110 -6.993 -10.356 1.00 88.56 95 HIS A C 1
ATOM 758 O O . HIS A 1 95 ? -3.867 -6.015 -9.631 1.00 88.56 95 HIS A O 1
ATOM 764 N N . THR A 1 96 ? -4.777 -6.855 -11.505 1.00 90.12 96 THR A N 1
ATOM 765 C CA . THR A 1 96 ? -5.198 -5.566 -12.052 1.00 90.12 96 THR A CA 1
ATOM 766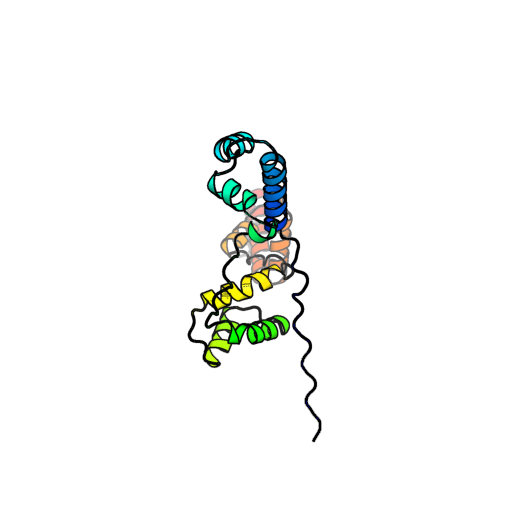 C C . THR A 1 96 ? -6.550 -5.150 -11.487 1.00 90.12 96 THR A C 1
ATOM 768 O O . THR A 1 96 ? -7.607 -5.654 -11.857 1.00 90.12 96 THR A O 1
ATOM 771 N N . ALA A 1 97 ? -6.536 -4.122 -10.635 1.00 91.38 97 ALA A N 1
ATOM 772 C CA . ALA A 1 97 ? -7.743 -3.583 -10.003 1.00 91.38 97 ALA A CA 1
ATOM 773 C C . ALA A 1 97 ? -8.865 -3.213 -10.988 1.00 91.38 97 ALA A C 1
ATOM 775 O O . ALA A 1 97 ? -10.038 -3.270 -10.627 1.00 91.38 97 ALA A O 1
ATOM 776 N N . THR A 1 98 ? -8.517 -2.750 -12.193 1.00 93.38 98 THR A N 1
ATOM 777 C CA . THR A 1 98 ? -9.493 -2.332 -13.210 1.00 93.38 98 THR A CA 1
ATOM 778 C C . THR A 1 98 ? -10.220 -3.527 -13.805 1.00 93.38 98 THR A C 1
ATOM 780 O O . THR A 1 98 ? -11.438 -3.470 -13.928 1.00 93.38 98 THR A O 1
ATOM 783 N N . VAL A 1 99 ? -9.492 -4.608 -14.101 1.00 93.62 99 VAL A N 1
ATOM 784 C CA . VAL A 1 99 ? -10.062 -5.870 -14.594 1.00 93.62 99 VAL A CA 1
ATOM 785 C C . VAL A 1 99 ? -10.981 -6.454 -13.526 1.00 93.62 99 VAL A C 1
ATOM 787 O O . VAL A 1 99 ? -12.166 -6.653 -13.771 1.00 93.62 99 VAL A O 1
ATOM 790 N N . LEU A 1 100 ? -10.484 -6.571 -12.292 1.00 94.69 100 LEU A N 1
ATOM 791 C CA . LEU A 1 100 ? -11.270 -7.060 -11.158 1.00 94.69 100 LEU A CA 1
ATOM 792 C C . LEU A 1 100 ? -12.541 -6.233 -10.912 1.00 94.69 100 LEU A C 1
ATOM 794 O O . LEU A 1 100 ? -13.592 -6.790 -10.607 1.00 94.69 100 LEU A O 1
ATOM 798 N N . HIS A 1 101 ? -12.472 -4.903 -11.052 1.00 95.88 101 HIS A N 1
ATOM 799 C CA . HIS A 1 101 ? -13.645 -4.033 -10.913 1.00 95.88 101 HIS A CA 1
ATOM 800 C C . HIS A 1 101 ? -14.677 -4.264 -12.020 1.00 95.88 101 HIS A C 1
ATOM 802 O O . HIS A 1 101 ? -15.866 -4.315 -11.716 1.00 95.88 101 HIS A O 1
ATOM 808 N N . GLN A 1 102 ? -14.241 -4.436 -13.269 1.00 95.25 102 GLN A N 1
ATOM 809 C CA . GLN A 1 102 ? -15.129 -4.745 -14.393 1.00 95.25 102 GLN A CA 1
ATOM 810 C C . GLN A 1 102 ? -15.805 -6.110 -14.221 1.00 95.25 102 GLN A C 1
ATOM 812 O O . GLN A 1 102 ? -17.015 -6.217 -14.418 1.00 95.25 102 GLN A O 1
ATOM 817 N N . GLU A 1 103 ? -15.060 -7.124 -13.779 1.00 95.00 103 GLU A N 1
ATOM 818 C CA . GLU A 1 103 ? -15.596 -8.464 -13.521 1.00 95.00 103 GLU A CA 1
ATOM 819 C C . GLU A 1 103 ? -16.690 -8.445 -12.442 1.00 95.00 103 GLU A C 1
ATOM 821 O O . GLU A 1 103 ? -17.780 -8.986 -12.645 1.00 95.00 103 GLU A O 1
ATOM 826 N N . ILE A 1 104 ? -16.450 -7.783 -11.303 1.00 95.62 104 ILE A N 1
ATOM 827 C CA . ILE A 1 104 ? -17.474 -7.702 -10.251 1.00 95.62 104 ILE A CA 1
ATOM 828 C C . ILE A 1 104 ? -18.629 -6.775 -10.642 1.00 95.62 104 ILE A C 1
ATOM 830 O O . ILE A 1 104 ? -19.763 -7.013 -10.227 1.00 95.62 104 ILE A O 1
ATOM 834 N N . ALA A 1 105 ? -18.380 -5.741 -11.453 1.00 95.38 105 ALA A N 1
ATOM 835 C CA . ALA A 1 105 ? -19.436 -4.878 -11.977 1.00 95.38 105 ALA A CA 1
ATOM 836 C C . ALA A 1 105 ? -20.393 -5.666 -12.882 1.00 95.38 105 ALA A C 1
ATOM 838 O O . ALA A 1 105 ? -21.609 -5.535 -12.737 1.00 95.38 105 ALA A O 1
ATOM 839 N N . ALA A 1 106 ? -19.865 -6.558 -13.728 1.00 94.75 106 ALA A N 1
ATOM 840 C CA . ALA A 1 106 ? -20.667 -7.486 -14.527 1.00 94.75 106 ALA A CA 1
ATOM 841 C C . ALA A 1 106 ? -21.485 -8.464 -13.660 1.00 94.75 106 ALA A C 1
ATOM 843 O O . ALA A 1 106 ? -22.589 -8.849 -14.035 1.00 94.75 106 ALA A O 1
ATOM 844 N N . LYS A 1 107 ? -20.990 -8.808 -12.464 1.00 92.88 107 LYS A N 1
ATOM 845 C CA . LYS A 1 107 ? -21.701 -9.628 -11.463 1.00 92.88 107 LYS A CA 1
ATOM 846 C C . LYS A 1 107 ? -22.710 -8.845 -10.609 1.00 92.88 107 LYS A C 1
ATOM 848 O O . LYS A 1 107 ? -23.329 -9.430 -9.725 1.00 92.88 107 LYS A O 1
ATOM 853 N N . GLY A 1 108 ? -22.896 -7.547 -10.861 1.00 93.81 108 GLY A N 1
ATOM 854 C CA . GLY A 1 108 ? -23.895 -6.715 -10.181 1.00 93.81 108 GLY A CA 1
ATOM 855 C C . GLY A 1 108 ? -23.340 -5.741 -9.138 1.00 93.81 108 GLY A C 1
ATOM 856 O O . GLY A 1 108 ? -24.117 -5.060 -8.460 1.00 93.81 108 GLY A O 1
ATOM 857 N N . TYR A 1 109 ? -22.018 -5.610 -9.003 1.00 94.94 109 TYR A N 1
ATOM 858 C CA . TYR A 1 109 ? -21.423 -4.623 -8.107 1.00 94.94 109 TYR A CA 1
ATOM 859 C C . TYR A 1 109 ? -21.601 -3.196 -8.645 1.00 94.94 109 TYR A C 1
ATOM 861 O O . TYR A 1 109 ? -21.087 -2.831 -9.699 1.00 94.94 109 TYR A O 1
ATOM 869 N N . ARG A 1 110 ? -22.284 -2.344 -7.872 1.00 93.00 110 ARG A N 1
ATOM 870 C CA . ARG A 1 110 ? -22.531 -0.925 -8.210 1.00 93.00 110 ARG A CA 1
ATOM 871 C C . ARG A 1 110 ? -21.619 0.062 -7.478 1.00 93.00 110 ARG A C 1
ATOM 873 O O . ARG A 1 110 ? -21.863 1.265 -7.495 1.00 93.00 110 ARG A O 1
ATOM 880 N N . GLY A 1 111 ? -20.613 -0.429 -6.758 1.00 91.50 111 GLY A N 1
ATOM 881 C CA . GLY A 1 111 ? -19.730 0.431 -5.978 1.00 91.50 111 GLY A CA 1
ATOM 882 C C . GLY A 1 111 ? -18.556 0.994 -6.782 1.00 91.50 111 GLY A C 1
ATOM 883 O O . GLY A 1 111 ? -18.255 0.589 -7.904 1.00 91.50 111 GLY A O 1
ATOM 884 N N . HIS A 1 112 ? -17.855 1.947 -6.169 1.00 92.88 112 HIS A N 1
ATOM 885 C CA . HIS A 1 112 ? -16.760 2.667 -6.813 1.00 92.88 112 HIS A CA 1
ATOM 886 C C . HIS A 1 112 ? -15.488 1.810 -6.943 1.00 92.88 112 HIS A C 1
ATOM 888 O O . HIS A 1 112 ? -15.119 1.098 -6.003 1.00 92.88 112 HIS A O 1
ATOM 894 N N . TYR A 1 113 ? -14.759 1.968 -8.053 1.00 93.25 113 TYR A N 1
ATOM 895 C CA . TYR A 1 113 ? -13.458 1.333 -8.329 1.00 93.25 113 TYR A CA 1
ATOM 896 C C . TYR A 1 113 ? -12.469 1.442 -7.154 1.00 93.25 113 TYR A C 1
ATOM 898 O O . TYR A 1 113 ? -11.819 0.475 -6.763 1.00 93.25 113 TYR A O 1
ATOM 906 N N . GLN A 1 114 ? -12.405 2.618 -6.521 1.00 93.50 114 GLN A N 1
ATOM 907 C CA . GLN A 1 114 ? -11.517 2.874 -5.381 1.00 93.50 114 GLN A CA 1
ATOM 908 C C . GLN A 1 114 ? -11.719 1.887 -4.219 1.00 93.50 114 GLN A C 1
ATOM 910 O O . GLN A 1 114 ? -10.753 1.560 -3.534 1.00 93.50 114 GLN A O 1
ATOM 915 N N . ARG A 1 115 ? -12.942 1.386 -3.992 1.00 92.56 115 ARG A N 1
ATOM 916 C CA . ARG A 1 115 ? -13.205 0.380 -2.949 1.00 92.56 115 ARG A CA 1
ATOM 917 C C . ARG A 1 115 ? -12.505 -0.940 -3.267 1.00 92.56 115 ARG A C 1
ATOM 919 O O . ARG A 1 115 ? -11.865 -1.496 -2.384 1.00 92.56 115 ARG A O 1
ATOM 926 N N . VAL A 1 116 ? -12.565 -1.375 -4.525 1.00 92.88 116 VAL A N 1
ATOM 927 C CA . VAL A 1 116 ? -11.872 -2.577 -5.020 1.00 92.88 116 VAL A CA 1
ATOM 928 C C . VAL A 1 116 ? -10.365 -2.395 -4.900 1.00 92.88 116 VAL A C 1
ATOM 930 O O . VAL A 1 116 ? -9.686 -3.216 -4.293 1.00 92.88 116 VAL A O 1
ATOM 933 N N . LYS A 1 117 ? -9.848 -1.254 -5.372 1.00 92.44 117 LYS A N 1
ATOM 934 C CA . LYS A 1 117 ? -8.424 -0.909 -5.269 1.00 92.44 117 LYS A CA 1
ATOM 935 C C . LYS A 1 117 ? -7.917 -0.957 -3.825 1.00 92.44 117 LYS A C 1
ATOM 937 O O . LYS A 1 117 ? -6.817 -1.444 -3.582 1.00 92.44 117 LYS A O 1
ATOM 942 N N . MET A 1 118 ? -8.697 -0.448 -2.871 1.00 91.56 118 MET A N 1
ATOM 943 C CA . MET A 1 118 ? -8.356 -0.498 -1.446 1.00 91.56 118 MET A CA 1
ATOM 944 C C . MET A 1 118 ? -8.448 -1.911 -0.867 1.00 91.56 118 MET A C 1
ATOM 946 O O . MET A 1 118 ? -7.627 -2.251 -0.020 1.00 91.56 118 MET A O 1
ATOM 950 N N . ALA A 1 119 ? -9.397 -2.733 -1.321 1.00 90.19 119 ALA A N 1
ATOM 951 C CA . ALA A 1 119 ? -9.539 -4.115 -0.869 1.00 90.19 119 ALA A CA 1
ATOM 952 C C . ALA A 1 119 ? -8.362 -5.000 -1.301 1.00 90.19 119 ALA A C 1
ATOM 954 O O . ALA A 1 119 ? -7.892 -5.803 -0.501 1.00 90.19 119 ALA A O 1
ATOM 955 N N . ILE A 1 120 ? -7.828 -4.797 -2.509 1.00 91.06 120 ILE A N 1
ATOM 956 C CA . ILE A 1 120 ? -6.689 -5.579 -3.019 1.00 91.06 120 ILE A CA 1
ATOM 957 C C . ILE A 1 120 ? -5.318 -4.978 -2.660 1.00 91.06 120 ILE A C 1
ATOM 959 O O . ILE A 1 120 ? -4.286 -5.618 -2.832 1.00 91.06 120 ILE A O 1
ATOM 963 N N . ALA A 1 121 ? -5.260 -3.739 -2.156 1.00 89.12 121 ALA A N 1
ATOM 964 C CA . ALA A 1 121 ? -3.997 -3.087 -1.789 1.00 89.12 121 ALA A CA 1
ATOM 965 C C . ALA A 1 121 ? -3.184 -3.827 -0.699 1.00 89.12 121 ALA A C 1
ATOM 967 O O . ALA A 1 121 ? -1.954 -3.811 -0.772 1.00 89.12 121 ALA A O 1
ATOM 968 N N . PRO A 1 122 ? -3.792 -4.453 0.329 1.00 88.06 122 PRO A N 1
ATOM 969 C CA . PRO A 1 122 ? -3.084 -5.350 1.240 1.00 88.06 122 PRO A CA 1
ATOM 970 C C . PRO A 1 122 ? -2.498 -6.572 0.526 1.00 88.06 122 PRO A C 1
ATOM 972 O O . PRO A 1 122 ? -1.328 -6.861 0.745 1.00 88.06 122 PRO A O 1
ATOM 975 N N . LEU A 1 123 ? -3.260 -7.204 -0.375 1.00 86.81 123 LEU A N 1
ATOM 976 C CA . LEU A 1 123 ? -2.816 -8.375 -1.146 1.00 86.81 123 LEU A CA 1
ATOM 977 C C . LEU A 1 123 ? -1.619 -8.033 -2.047 1.00 86.81 123 LEU A C 1
ATOM 979 O O . LEU A 1 123 ? -0.640 -8.768 -2.114 1.00 86.81 123 LEU A O 1
ATOM 983 N N . ARG A 1 124 ? -1.625 -6.838 -2.648 1.00 83.94 124 ARG A N 1
ATOM 984 C CA . ARG A 1 124 ? -0.475 -6.304 -3.397 1.00 83.94 124 ARG A CA 1
ATOM 985 C C . ARG A 1 124 ? 0.777 -6.107 -2.554 1.00 83.94 124 ARG A C 1
ATOM 987 O O . ARG A 1 124 ? 1.872 -6.231 -3.082 1.00 83.94 124 ARG A O 1
ATOM 994 N N . ARG A 1 125 ? 0.631 -5.741 -1.278 1.00 82.75 125 ARG A N 1
ATOM 995 C CA . ARG A 1 125 ? 1.777 -5.526 -0.379 1.00 82.75 125 ARG A CA 1
ATOM 996 C C . ARG A 1 125 ? 2.407 -6.832 0.088 1.00 82.75 125 ARG A C 1
ATOM 998 O O . ARG A 1 125 ? 3.568 -6.807 0.473 1.00 82.75 125 ARG A O 1
ATOM 1005 N N . SER A 1 126 ? 1.652 -7.929 0.086 1.00 79.44 126 SER A N 1
ATOM 1006 C CA . SER A 1 126 ? 2.173 -9.262 0.396 1.00 79.44 126 SER A CA 1
ATOM 1007 C C . SER A 1 126 ? 2.852 -9.942 -0.789 1.00 79.44 126 SER A C 1
ATOM 1009 O O . SER A 1 126 ? 3.553 -10.926 -0.580 1.00 79.44 126 SER A O 1
ATOM 1011 N N . LEU A 1 127 ? 2.665 -9.441 -2.014 1.00 76.31 127 LEU A N 1
ATOM 1012 C CA . LEU A 1 127 ? 3.413 -9.952 -3.154 1.00 76.31 127 LEU A CA 1
ATOM 1013 C C . LEU A 1 127 ? 4.889 -9.548 -3.047 1.00 76.31 127 LEU A C 1
ATOM 1015 O O . LEU A 1 127 ? 5.179 -8.416 -2.636 1.00 76.31 127 LEU A O 1
ATOM 1019 N N . PRO A 1 128 ? 5.821 -10.433 -3.446 1.00 71.75 128 PRO A N 1
ATOM 1020 C CA . PRO A 1 128 ? 7.199 -10.035 -3.685 1.00 71.75 128 PRO A CA 1
ATOM 1021 C C . PRO A 1 128 ? 7.181 -8.840 -4.637 1.00 71.75 128 PRO A C 1
ATOM 1023 O O . PRO A 1 128 ? 6.425 -8.835 -5.609 1.00 71.75 128 PRO A O 1
ATOM 1026 N N . ILE A 1 129 ? 7.958 -7.798 -4.339 1.00 62.50 129 ILE A N 1
ATOM 1027 C CA . ILE A 1 129 ? 8.108 -6.678 -5.265 1.00 62.50 129 ILE A CA 1
ATOM 1028 C C . ILE A 1 129 ? 8.762 -7.259 -6.517 1.00 62.50 129 ILE A C 1
ATOM 1030 O O . ILE A 1 129 ? 9.974 -7.476 -6.523 1.00 62.50 129 ILE A O 1
ATOM 1034 N N . ASP A 1 130 ? 7.966 -7.523 -7.557 1.00 57.72 130 ASP A N 1
ATOM 1035 C CA . ASP A 1 130 ? 8.497 -7.722 -8.899 1.00 57.72 130 ASP A CA 1
ATOM 1036 C C . ASP A 1 130 ? 9.422 -6.543 -9.170 1.00 57.72 130 ASP A C 1
ATOM 1038 O O . ASP A 1 130 ? 9.047 -5.385 -8.940 1.00 57.72 130 ASP A O 1
ATOM 1042 N N . THR A 1 131 ? 10.650 -6.873 -9.571 1.00 54.53 131 THR A N 1
ATOM 1043 C CA . THR A 1 131 ? 11.746 -5.951 -9.881 1.00 54.53 131 THR A CA 1
ATOM 1044 C C . THR A 1 131 ? 11.206 -4.623 -10.398 1.00 54.53 131 THR A C 1
ATOM 1046 O O . THR A 1 131 ? 10.347 -4.660 -11.290 1.00 54.53 131 THR A O 1
ATOM 1049 N N . PRO A 1 132 ? 11.662 -3.465 -9.868 1.00 56.34 132 PRO A N 1
ATOM 1050 C CA . PRO A 1 132 ? 11.172 -2.168 -10.306 1.00 56.34 132 PRO A CA 1
ATOM 1051 C C . PRO A 1 132 ? 11.118 -2.164 -11.825 1.00 56.34 132 PRO A C 1
ATOM 1053 O O . PRO A 1 132 ? 12.146 -2.362 -12.464 1.00 56.34 132 PRO A O 1
ATOM 1056 N N . ARG A 1 133 ? 9.916 -2.027 -12.400 1.00 57.50 133 ARG A N 1
ATOM 1057 C CA . ARG A 1 133 ? 9.767 -1.908 -13.850 1.00 57.50 133 ARG A CA 1
ATOM 1058 C C . ARG A 1 133 ? 10.555 -0.671 -14.252 1.00 57.50 133 ARG A C 1
ATOM 1060 O O . ARG A 1 133 ? 10.071 0.450 -14.067 1.00 57.50 133 ARG A O 1
ATOM 1067 N N . GLU A 1 134 ? 11.790 -0.873 -14.702 1.00 63.94 134 GLU A N 1
ATOM 1068 C CA . GLU A 1 134 ? 12.642 0.200 -15.180 1.00 63.94 134 GLU A CA 1
ATOM 1069 C C . GLU A 1 134 ? 11.874 0.859 -16.313 1.00 63.94 134 GLU A C 1
ATOM 1071 O O . GLU A 1 134 ? 11.489 0.216 -17.291 1.00 63.94 134 GLU A O 1
ATOM 1076 N N . ARG A 1 135 ? 11.535 2.138 -16.129 1.00 72.50 135 ARG A N 1
ATOM 1077 C CA . ARG A 1 135 ? 10.863 2.870 -17.195 1.00 72.50 135 ARG A CA 1
ATOM 1078 C C . ARG A 1 135 ? 11.806 2.856 -18.395 1.00 72.50 135 ARG A C 1
ATOM 1080 O O . ARG A 1 135 ? 12.974 3.209 -18.210 1.00 72.50 135 ARG A O 1
ATOM 1087 N N . PRO A 1 136 ? 11.319 2.496 -19.594 1.00 78.38 136 PRO A N 1
ATOM 1088 C CA . PRO A 1 136 ? 12.149 2.578 -20.780 1.00 78.38 136 PRO A CA 1
ATOM 1089 C C . PRO A 1 136 ? 12.685 4.013 -20.907 1.00 78.38 136 PRO A C 1
ATOM 1091 O O . PRO A 1 136 ? 11.957 4.971 -20.606 1.00 78.38 136 PRO A O 1
ATOM 1094 N N . PRO A 1 137 ? 13.960 4.187 -21.287 1.00 86.00 137 PRO A N 1
ATOM 1095 C CA . PRO A 1 137 ? 14.549 5.510 -21.394 1.00 86.00 137 PRO A CA 1
ATOM 1096 C C . PRO A 1 137 ? 13.837 6.317 -22.481 1.00 86.00 137 PRO A C 1
ATOM 1098 O O . PRO A 1 137 ? 13.467 5.801 -23.533 1.00 86.00 137 PRO A O 1
ATOM 1101 N N . SER A 1 138 ? 13.646 7.611 -22.234 1.00 90.69 138 SER A N 1
ATOM 1102 C CA . SER A 1 138 ? 13.066 8.501 -23.241 1.00 90.69 138 SER A CA 1
ATOM 1103 C C . SER A 1 138 ? 14.022 8.690 -24.430 1.00 90.69 138 SER A C 1
ATOM 1105 O O . SER A 1 138 ? 15.242 8.673 -24.237 1.00 90.69 138 SER A O 1
ATOM 1107 N N . PRO A 1 139 ? 13.512 8.996 -25.640 1.00 90.38 139 PRO A N 1
ATOM 1108 C CA . PRO A 1 139 ? 14.359 9.244 -26.811 1.00 90.38 139 PRO A CA 1
ATOM 1109 C C . PRO A 1 139 ? 15.446 10.303 -26.571 1.00 90.38 139 PRO A C 1
ATOM 1111 O O . PRO A 1 139 ? 16.588 10.148 -26.995 1.00 90.38 139 PRO A O 1
ATOM 1114 N N . ARG A 1 140 ? 15.131 11.357 -25.802 1.00 91.19 140 ARG A N 1
ATOM 1115 C CA . ARG A 1 140 ? 16.098 12.405 -25.428 1.00 91.19 140 ARG A CA 1
ATOM 1116 C C . ARG A 1 140 ? 17.210 11.890 -24.514 1.00 91.19 140 ARG A C 1
ATOM 1118 O O . ARG A 1 140 ? 18.348 12.339 -24.631 1.00 91.19 140 ARG A O 1
ATOM 1125 N N . GLN A 1 141 ? 16.897 10.971 -23.599 1.00 92.44 141 GLN A N 1
ATOM 1126 C CA . GLN A 1 141 ? 17.907 10.351 -22.737 1.00 92.44 141 GLN A CA 1
ATOM 1127 C C . GLN A 1 141 ? 18.857 9.480 -23.556 1.00 92.44 141 GLN A C 1
ATOM 1129 O O . GLN A 1 141 ? 20.067 9.612 -23.391 1.00 92.44 141 GLN A O 1
ATOM 1134 N N . VAL A 1 142 ? 18.328 8.678 -24.483 1.00 92.38 142 VAL A N 1
ATOM 1135 C CA . VAL A 1 142 ? 19.145 7.843 -25.376 1.00 92.38 142 VAL A CA 1
ATOM 1136 C C . VAL A 1 142 ? 20.036 8.710 -26.271 1.00 92.38 142 VAL A C 1
ATOM 1138 O O . VAL A 1 142 ? 21.244 8.493 -26.319 1.00 92.38 142 VAL A O 1
ATOM 1141 N N . ALA A 1 143 ? 19.494 9.770 -26.881 1.00 92.44 143 ALA A N 1
ATOM 1142 C CA . ALA A 1 143 ? 20.279 10.719 -27.677 1.00 92.44 143 ALA A CA 1
ATOM 1143 C C . ALA A 1 143 ? 21.409 11.378 -26.860 1.00 92.44 143 ALA A C 1
ATOM 1145 O O . ALA A 1 143 ? 22.541 11.522 -27.333 1.00 92.44 143 ALA A O 1
ATOM 1146 N N . ARG A 1 144 ? 21.141 11.724 -25.593 1.00 93.56 144 ARG A N 1
ATOM 1147 C CA . ARG A 1 144 ? 22.170 12.224 -24.672 1.00 93.56 144 ARG A CA 1
ATOM 1148 C C . ARG A 1 144 ? 23.236 11.163 -24.396 1.00 93.56 144 ARG A C 1
ATOM 1150 O O . ARG A 1 144 ? 24.416 11.499 -24.373 1.00 93.56 144 ARG A O 1
ATOM 1157 N N . TRP A 1 145 ? 22.866 9.900 -24.193 1.00 93.56 145 TRP A N 1
ATOM 1158 C CA . TRP A 1 145 ? 23.836 8.818 -23.986 1.00 93.56 145 TRP A CA 1
ATOM 1159 C C . TRP A 1 145 ? 24.715 8.589 -25.215 1.00 93.56 145 TRP A C 1
ATOM 1161 O O . TRP A 1 145 ? 25.921 8.404 -25.060 1.00 93.56 145 TRP A O 1
ATOM 1171 N N . ILE A 1 146 ? 24.138 8.656 -26.416 1.00 92.69 146 ILE A N 1
ATOM 1172 C CA . ILE A 1 146 ? 24.854 8.499 -27.690 1.00 92.69 146 ILE A CA 1
ATOM 1173 C C . ILE A 1 146 ? 25.879 9.618 -27.896 1.00 92.69 146 ILE A C 1
ATOM 1175 O O . ILE A 1 146 ? 26.996 9.357 -28.337 1.00 92.69 146 ILE A O 1
ATOM 1179 N N . THR A 1 147 ? 25.529 10.858 -27.552 1.00 90.88 147 THR A N 1
ATOM 1180 C CA . THR A 1 147 ? 26.396 12.036 -27.742 1.00 90.88 147 THR A CA 1
ATOM 1181 C C . THR A 1 147 ? 27.420 12.231 -26.618 1.00 90.88 147 THR A C 1
ATOM 1183 O O . THR A 1 147 ? 28.499 12.770 -26.859 1.00 90.88 147 THR A O 1
ATOM 1186 N N . THR A 1 148 ? 27.153 11.728 -25.409 1.00 89.62 148 THR A N 1
ATOM 1187 C CA . THR A 1 148 ? 28.081 11.817 -24.267 1.00 89.62 148 THR A CA 1
ATOM 1188 C C . THR A 1 148 ? 29.332 10.957 -24.482 1.00 89.62 148 THR A C 1
ATOM 1190 O O . THR A 1 148 ? 29.240 9.792 -24.863 1.00 89.62 148 THR A O 1
ATOM 1193 N N . THR A 1 149 ? 30.513 11.511 -24.186 1.00 85.06 149 THR A N 1
ATOM 1194 C CA . THR A 1 149 ? 31.797 10.792 -24.224 1.00 85.06 149 THR A CA 1
ATOM 1195 C C . THR A 1 149 ? 31.755 9.527 -23.350 1.00 85.06 149 THR A C 1
ATOM 1197 O O . THR A 1 149 ? 31.311 9.622 -22.203 1.00 85.06 149 THR A O 1
ATOM 1200 N N . PRO A 1 150 ? 32.249 8.362 -23.822 1.00 82.75 150 PRO A N 1
ATOM 1201 C CA . PRO A 1 150 ? 32.163 7.096 -23.088 1.00 82.75 150 PRO A CA 1
ATOM 1202 C C . PRO A 1 150 ? 32.711 7.154 -21.657 1.00 82.75 150 PRO A C 1
ATOM 1204 O O . PRO A 1 150 ? 32.086 6.618 -20.749 1.00 82.75 150 PRO A O 1
ATOM 1207 N N . SER A 1 151 ? 33.807 7.886 -21.433 1.00 83.56 151 SER A N 1
ATOM 1208 C CA . SER A 1 151 ? 34.427 8.077 -20.111 1.00 83.56 151 SER A CA 1
ATOM 1209 C C . SER A 1 151 ? 33.565 8.855 -19.110 1.00 83.56 151 SER A C 1
ATOM 1211 O O . SER A 1 151 ? 33.813 8.801 -17.910 1.00 83.56 151 SER A O 1
ATOM 1213 N N . ARG A 1 152 ? 32.542 9.577 -19.584 1.00 85.50 152 ARG A N 1
ATOM 1214 C CA . ARG A 1 152 ? 31.590 10.328 -18.751 1.00 85.50 152 ARG A CA 1
ATOM 1215 C C . ARG A 1 152 ? 30.278 9.572 -18.515 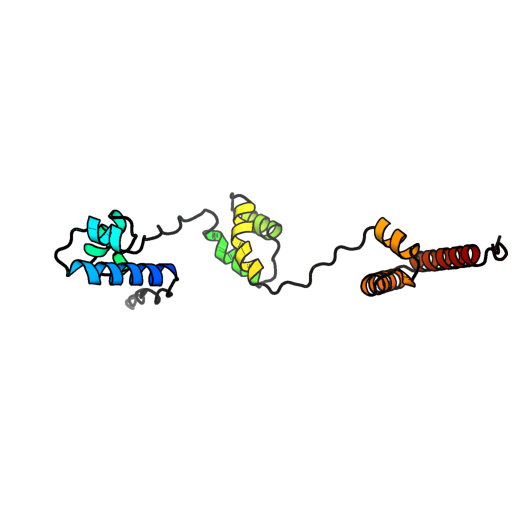1.00 85.50 152 ARG A C 1
ATOM 1217 O O . ARG A 1 152 ? 29.394 10.102 -17.840 1.00 85.50 152 ARG A O 1
ATOM 1224 N N . ARG A 1 153 ? 30.114 8.365 -19.074 1.00 86.75 153 ARG A N 1
ATOM 1225 C CA . ARG A 1 153 ? 28.935 7.514 -18.851 1.00 86.75 153 ARG A CA 1
ATOM 1226 C C . ARG A 1 153 ? 29.189 6.584 -17.665 1.00 86.75 153 ARG A C 1
ATOM 1228 O O . ARG A 1 153 ? 30.230 5.946 -17.584 1.00 86.75 153 ARG A O 1
ATOM 1235 N N . GLY A 1 154 ? 28.229 6.503 -16.744 1.00 87.19 154 GLY A N 1
ATOM 1236 C CA . GLY A 1 154 ? 28.265 5.508 -15.669 1.00 87.19 154 GLY A CA 1
ATOM 1237 C C . GLY A 1 154 ? 28.010 4.092 -16.198 1.00 87.19 154 GLY A C 1
ATOM 1238 O O . GLY A 1 154 ? 27.367 3.932 -17.235 1.00 87.19 154 GLY A O 1
ATOM 1239 N N . LEU A 1 155 ? 28.460 3.072 -15.459 1.00 86.81 155 LEU A N 1
ATOM 1240 C CA . LEU A 1 155 ? 28.371 1.654 -15.845 1.00 86.81 155 LEU A CA 1
ATOM 1241 C C . LEU A 1 155 ? 26.949 1.232 -16.256 1.00 86.81 155 LEU A C 1
ATOM 1243 O O . LEU A 1 155 ? 26.753 0.678 -17.331 1.00 86.81 155 LEU A O 1
ATOM 1247 N N . HIS A 1 156 ? 25.948 1.589 -15.449 1.00 84.06 156 HIS A N 1
ATOM 1248 C CA . HIS A 1 156 ? 24.542 1.280 -15.722 1.00 84.06 156 HIS A CA 1
ATOM 1249 C C . HIS A 1 156 ? 24.027 1.908 -17.028 1.00 84.06 156 HIS A C 1
ATOM 1251 O O . HIS A 1 156 ? 23.240 1.311 -17.755 1.00 84.06 156 HIS A O 1
ATOM 1257 N N . THR A 1 157 ? 24.464 3.130 -17.340 1.00 86.25 157 THR A N 1
ATOM 1258 C CA . THR A 1 157 ? 24.083 3.824 -18.577 1.00 86.25 157 THR A CA 1
ATOM 1259 C C . THR A 1 157 ? 24.715 3.165 -19.796 1.00 86.25 157 THR A C 1
ATOM 1261 O O . THR A 1 157 ? 24.064 3.043 -20.829 1.00 86.25 157 THR A O 1
ATOM 1264 N N . THR A 1 158 ? 25.975 2.746 -19.679 1.00 88.06 158 THR A N 1
ATOM 1265 C CA . THR A 1 158 ? 26.683 2.029 -20.745 1.00 88.06 158 THR A CA 1
ATOM 1266 C C . THR A 1 158 ? 26.008 0.693 -21.037 1.00 88.06 158 THR A C 1
ATOM 1268 O O . THR A 1 158 ? 25.723 0.413 -22.196 1.00 88.06 158 THR A O 1
ATOM 1271 N N . GLU A 1 159 ? 25.658 -0.064 -19.997 1.00 88.94 159 GLU A N 1
ATOM 1272 C CA . GLU A 1 159 ? 24.953 -1.343 -20.122 1.00 88.94 159 GLU A CA 1
ATOM 1273 C C . GLU A 1 159 ? 23.551 -1.178 -20.731 1.00 88.94 159 GLU A C 1
ATOM 1275 O O . GLU A 1 159 ? 23.149 -1.904 -21.637 1.00 88.94 159 GLU A O 1
ATOM 1280 N N . ALA A 1 160 ? 22.788 -0.180 -20.274 1.00 88.31 160 ALA A N 1
ATOM 1281 C CA . ALA A 1 160 ? 21.467 0.111 -20.828 1.00 88.31 160 ALA A CA 1
ATOM 1282 C C . ALA A 1 160 ? 21.531 0.544 -22.301 1.00 88.31 160 ALA A C 1
ATOM 1284 O O . ALA A 1 160 ? 20.676 0.144 -23.088 1.00 88.31 160 ALA A O 1
ATOM 1285 N N . LEU A 1 161 ? 22.532 1.344 -22.685 1.00 91.12 161 LEU A N 1
ATOM 1286 C CA . LEU A 1 161 ? 22.734 1.726 -24.080 1.00 91.12 161 LEU A CA 1
ATOM 1287 C C . LEU A 1 161 ? 23.154 0.522 -24.929 1.00 91.12 161 LEU A C 1
ATOM 1289 O O . LEU A 1 161 ? 22.608 0.362 -26.011 1.00 91.12 161 LEU A O 1
ATOM 1293 N N . HIS A 1 162 ? 24.059 -0.331 -24.441 1.00 90.62 162 HIS A N 1
ATOM 1294 C CA . HIS A 1 162 ? 24.484 -1.541 -25.150 1.00 90.62 162 HIS A CA 1
ATOM 1295 C C . HIS A 1 162 ? 23.292 -2.437 -25.491 1.00 90.62 162 HIS A C 1
ATOM 1297 O O . HIS A 1 162 ? 23.064 -2.735 -26.661 1.00 90.62 162 HIS A O 1
ATOM 1303 N N . ARG A 1 163 ? 22.445 -2.730 -24.495 1.00 90.06 163 ARG A N 1
ATOM 1304 C CA . ARG A 1 163 ? 21.200 -3.482 -24.703 1.00 90.06 163 ARG A CA 1
ATOM 1305 C C . ARG A 1 163 ? 20.300 -2.841 -25.764 1.00 90.06 163 ARG A C 1
ATOM 1307 O O . ARG A 1 163 ? 19.698 -3.555 -26.550 1.00 90.06 163 ARG A O 1
ATOM 1314 N N . LEU A 1 164 ? 20.196 -1.511 -25.828 1.00 90.38 164 LEU A N 1
ATOM 1315 C CA . LEU A 1 164 ? 19.393 -0.841 -26.863 1.00 90.38 164 LEU A CA 1
ATOM 1316 C C . LEU A 1 164 ? 19.992 -0.967 -28.270 1.00 90.38 164 LEU A C 1
ATOM 1318 O O . LEU A 1 164 ? 19.235 -1.126 -29.225 1.00 90.38 164 LEU A O 1
ATOM 1322 N N . LEU A 1 165 ? 21.318 -0.886 -28.394 1.00 90.88 165 LEU A N 1
ATOM 1323 C CA . LEU A 1 165 ? 22.022 -1.0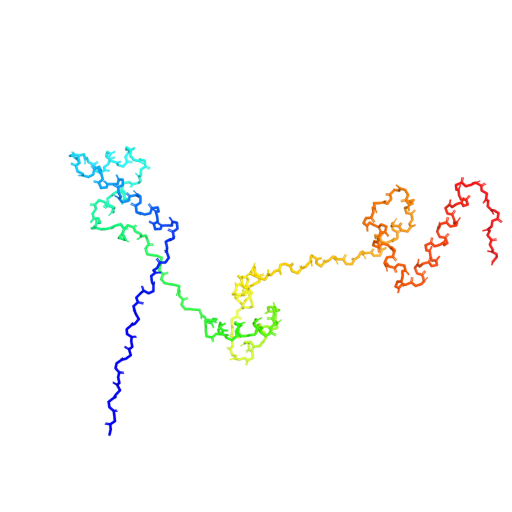13 -29.675 1.00 90.88 165 LEU A CA 1
ATOM 1324 C C . LEU A 1 165 ? 21.872 -2.434 -30.242 1.00 90.88 165 LEU A C 1
ATOM 1326 O O . LEU A 1 165 ? 21.601 -2.586 -31.428 1.00 90.88 165 LEU A O 1
ATOM 1330 N N . GLU A 1 166 ? 21.935 -3.461 -29.388 1.00 91.75 166 GLU A N 1
ATOM 1331 C CA . GLU A 1 166 ? 21.723 -4.864 -29.788 1.00 91.75 166 GLU A CA 1
ATOM 1332 C C . GLU A 1 166 ? 20.334 -5.119 -30.393 1.00 91.75 166 GLU A C 1
ATOM 1334 O O . GLU A 1 166 ? 20.183 -5.972 -31.264 1.00 91.75 166 GLU A O 1
ATOM 1339 N N . HIS A 1 167 ? 19.313 -4.385 -29.940 1.00 90.00 167 HIS A N 1
ATOM 1340 C CA . HIS A 1 167 ? 17.931 -4.577 -30.385 1.00 90.00 167 HIS A CA 1
ATOM 1341 C C . HIS A 1 167 ? 17.533 -3.673 -31.565 1.00 90.00 167 HIS A C 1
ATOM 1343 O O . HIS A 1 167 ? 16.480 -3.902 -32.159 1.00 90.00 167 HIS A O 1
ATOM 1349 N N . CYS A 1 168 ? 18.321 -2.642 -31.900 1.00 91.75 168 CYS A N 1
ATOM 1350 C CA . CYS A 1 168 ? 18.003 -1.683 -32.964 1.00 91.75 168 CYS A CA 1
ATOM 1351 C C . CYS A 1 168 ? 19.257 -1.322 -33.786 1.00 91.75 168 CYS A C 1
ATOM 1353 O O . CYS A 1 168 ? 20.021 -0.434 -33.385 1.00 91.75 168 CYS A O 1
ATOM 1355 N N . PRO A 1 169 ? 19.464 -1.966 -34.952 1.00 89.00 169 PRO A N 1
ATOM 1356 C CA . PRO A 1 169 ? 20.660 -1.764 -35.770 1.00 89.00 169 PRO A CA 1
ATOM 1357 C C . PRO A 1 169 ? 20.773 -0.337 -36.329 1.00 89.00 169 PRO A C 1
ATOM 1359 O O . PRO A 1 169 ? 21.879 0.177 -36.488 1.00 89.00 169 PRO A O 1
ATOM 1362 N N . GLU A 1 170 ? 19.658 0.354 -36.573 1.00 91.56 170 GLU A N 1
ATOM 1363 C CA . GLU A 1 170 ? 19.650 1.755 -37.018 1.00 91.56 170 GLU A CA 1
ATOM 1364 C C . GLU A 1 170 ? 20.228 2.694 -35.944 1.00 91.56 170 GLU A C 1
ATOM 1366 O O . GLU A 1 170 ? 20.921 3.677 -36.241 1.00 91.56 170 GLU A O 1
ATOM 1371 N N . LEU A 1 171 ? 19.970 2.384 -34.670 1.00 91.38 171 LEU A N 1
ATOM 1372 C CA . LEU A 1 171 ? 20.490 3.142 -33.535 1.00 91.38 171 LEU A CA 1
ATOM 1373 C C . LEU A 1 171 ? 21.988 2.878 -33.332 1.00 91.38 171 LEU A C 1
ATOM 1375 O O . LEU A 1 171 ? 22.721 3.799 -32.964 1.00 91.38 171 LEU A O 1
ATOM 1379 N N . ASP A 1 172 ? 22.450 1.663 -33.637 1.00 91.88 172 ASP A N 1
ATOM 1380 C CA . ASP A 1 172 ? 23.870 1.302 -33.626 1.00 91.88 172 ASP A CA 1
ATOM 1381 C C . ASP A 1 172 ? 24.678 1.999 -34.723 1.00 91.88 172 ASP A C 1
ATOM 1383 O O . ASP A 1 172 ? 25.718 2.613 -34.450 1.00 91.88 172 ASP A O 1
ATOM 1387 N N . GLN A 1 173 ? 24.138 2.045 -35.941 1.00 91.25 173 GLN A N 1
ATOM 1388 C CA . GLN A 1 173 ? 24.713 2.838 -37.029 1.00 91.25 173 GLN A CA 1
ATOM 1389 C C . GLN A 1 173 ? 24.821 4.318 -36.640 1.00 91.25 173 GLN A C 1
ATOM 1391 O O . GLN A 1 173 ? 25.880 4.933 -36.789 1.00 91.25 173 GLN A O 1
ATOM 1396 N N . THR A 1 174 ? 23.757 4.881 -36.057 1.00 91.62 174 THR A N 1
ATOM 1397 C CA . THR A 1 174 ? 23.752 6.271 -35.574 1.00 91.62 174 THR A CA 1
ATOM 1398 C C . THR A 1 174 ? 24.821 6.499 -34.502 1.00 91.62 174 THR A C 1
ATOM 1400 O O . THR A 1 174 ? 25.549 7.494 -34.544 1.00 91.62 174 THR A O 1
ATOM 1403 N N . HIS A 1 175 ? 24.947 5.583 -33.539 1.00 91.81 175 HIS A N 1
ATOM 1404 C CA . HIS A 1 175 ? 25.964 5.669 -32.494 1.00 91.81 175 HIS A CA 1
ATOM 1405 C C . HIS A 1 175 ? 27.379 5.643 -33.086 1.00 91.81 175 HIS A C 1
ATOM 1407 O O . HIS A 1 175 ? 28.205 6.475 -32.702 1.00 91.81 175 HIS A O 1
ATOM 1413 N N . THR A 1 176 ? 27.633 4.776 -34.068 1.00 91.44 176 THR A N 1
ATOM 1414 C CA . THR A 1 176 ? 28.914 4.691 -34.786 1.00 91.44 176 THR A CA 1
ATOM 1415 C C . THR A 1 176 ? 29.249 5.992 -35.517 1.00 91.44 176 THR A C 1
ATOM 1417 O O . THR A 1 176 ? 30.340 6.533 -35.321 1.00 91.44 176 THR A O 1
ATOM 1420 N N . LEU A 1 177 ? 28.305 6.557 -36.277 1.00 92.31 177 LEU A N 1
ATOM 1421 C CA . LEU A 1 177 ? 28.496 7.824 -36.998 1.00 92.31 177 LEU A CA 1
ATOM 1422 C C . LEU A 1 177 ? 28.804 8.988 -36.048 1.00 92.31 177 LEU A C 1
ATOM 1424 O O . LEU A 1 177 ? 29.735 9.758 -36.279 1.00 92.31 177 LEU A O 1
ATOM 1428 N N . VAL A 1 178 ? 28.080 9.091 -34.929 1.00 91.44 178 VAL A N 1
ATOM 1429 C CA . VAL A 1 178 ? 28.341 10.123 -33.910 1.00 91.44 178 VAL A CA 1
ATOM 1430 C C . VAL A 1 178 ? 29.735 9.961 -33.299 1.00 91.44 178 VAL A C 1
ATOM 1432 O O . VAL A 1 178 ? 30.394 10.961 -33.005 1.00 91.44 178 VAL A O 1
ATOM 1435 N N . ARG A 1 179 ? 30.215 8.725 -33.104 1.00 88.75 179 ARG A N 1
ATOM 1436 C CA . ARG A 1 179 ? 31.570 8.470 -32.587 1.00 88.75 179 ARG A CA 1
ATOM 1437 C C . ARG A 1 179 ? 32.651 8.831 -33.601 1.00 88.75 179 ARG A C 1
ATOM 1439 O O . ARG A 1 179 ? 33.626 9.466 -33.207 1.00 88.75 179 ARG A O 1
ATOM 1446 N N . GLN A 1 180 ? 32.466 8.484 -34.872 1.00 88.19 180 GLN A N 1
ATOM 1447 C CA . GLN A 1 180 ? 33.372 8.886 -35.952 1.00 88.19 180 GLN A CA 1
ATOM 1448 C C . GLN A 1 180 ? 33.445 10.413 -36.059 1.00 88.19 180 GLN A C 1
ATOM 1450 O O . GLN A 1 180 ? 34.535 10.980 -36.082 1.00 88.19 180 GLN A O 1
ATOM 1455 N N . PHE A 1 181 ? 32.295 11.090 -36.006 1.00 86.75 181 PHE A N 1
ATOM 1456 C CA . PHE A 1 181 ? 32.229 12.548 -36.019 1.00 86.75 181 PHE A CA 1
ATOM 1457 C C . PHE A 1 181 ? 32.917 13.189 -34.808 1.00 86.75 181 PHE A C 1
ATOM 1459 O O . PHE A 1 181 ? 33.693 14.130 -34.962 1.00 86.75 181 PHE A O 1
ATOM 1466 N N . ALA A 1 182 ? 32.702 12.653 -33.604 1.00 86.25 182 ALA A N 1
ATOM 1467 C CA . ALA A 1 182 ? 33.397 13.124 -32.407 1.00 86.25 182 ALA A CA 1
ATOM 1468 C C . ALA A 1 182 ? 34.923 12.940 -32.513 1.00 86.25 182 ALA A C 1
ATOM 1470 O O . ALA A 1 182 ? 35.665 13.859 -32.182 1.00 86.25 182 ALA A O 1
ATOM 1471 N N . ALA A 1 183 ? 35.391 11.800 -33.033 1.00 84.62 183 ALA A N 1
ATOM 1472 C CA . ALA A 1 183 ? 36.816 11.548 -33.242 1.00 84.62 183 ALA A CA 1
ATOM 1473 C C . ALA A 1 183 ? 37.439 12.525 -34.255 1.00 84.62 183 ALA A C 1
ATOM 1475 O O . ALA A 1 183 ? 38.553 12.998 -34.036 1.00 84.62 183 ALA A O 1
ATOM 1476 N N . MET A 1 184 ? 36.716 12.878 -35.325 1.00 86.00 184 MET A N 1
ATOM 1477 C CA . MET A 1 184 ? 37.150 13.915 -36.272 1.00 86.00 184 MET A CA 1
ATOM 1478 C C . MET A 1 184 ? 37.307 15.284 -35.597 1.00 86.00 184 MET A C 1
ATOM 1480 O O . MET A 1 184 ? 38.309 15.969 -35.820 1.00 86.00 184 MET A O 1
ATOM 1484 N N . LEU A 1 185 ? 36.341 15.675 -34.755 1.00 83.56 185 LEU A N 1
ATOM 1485 C CA . LEU A 1 185 ? 36.390 16.935 -34.006 1.00 83.56 185 LEU A CA 1
ATOM 1486 C C . LEU A 1 185 ? 37.558 16.966 -33.012 1.00 83.56 185 LEU A C 1
ATOM 1488 O O . LEU A 1 185 ? 38.279 17.964 -32.953 1.00 83.56 185 LEU A O 1
ATOM 1492 N N . ASP A 1 186 ? 37.775 15.875 -32.276 1.00 78.19 186 ASP A N 1
ATOM 1493 C CA . ASP A 1 186 ? 38.869 15.755 -31.307 1.00 78.19 186 ASP A CA 1
ATOM 1494 C C . ASP A 1 186 ? 40.246 15.782 -32.000 1.00 78.19 186 ASP A C 1
ATOM 1496 O O . ASP A 1 186 ? 41.180 16.417 -31.507 1.00 78.19 186 ASP A O 1
ATOM 1500 N N . ALA A 1 187 ? 40.367 15.164 -33.182 1.00 79.38 187 ALA A N 1
ATOM 1501 C CA . ALA A 1 187 ? 41.586 15.162 -33.994 1.00 79.38 187 ALA A CA 1
ATOM 1502 C C . ALA A 1 187 ? 41.817 16.465 -34.788 1.00 79.38 187 ALA A C 1
ATOM 1504 O O . ALA A 1 187 ? 42.864 16.605 -35.422 1.00 79.38 187 ALA A O 1
ATOM 1505 N N . ARG A 1 188 ? 40.856 17.407 -34.783 1.00 67.31 188 ARG A N 1
ATOM 1506 C CA . ARG A 1 188 ? 40.839 18.624 -35.625 1.00 67.31 188 ARG A CA 1
ATOM 1507 C C . ARG A 1 188 ? 41.117 18.343 -37.110 1.00 67.31 188 ARG A C 1
ATOM 1509 O O . ARG A 1 188 ? 41.744 19.159 -37.783 1.00 67.31 188 ARG A O 1
ATOM 1516 N N . ASN A 1 189 ? 40.673 17.196 -37.620 1.00 60.50 189 ASN A N 1
ATOM 1517 C CA . ASN A 1 189 ? 41.007 16.734 -38.965 1.00 60.50 189 ASN A CA 1
ATOM 1518 C C . ASN A 1 189 ? 39.722 16.348 -39.713 1.00 60.50 189 ASN A C 1
ATOM 1520 O O . ASN A 1 189 ? 39.102 15.332 -39.409 1.00 60.50 189 ASN A O 1
ATOM 1524 N N . ALA A 1 190 ? 39.312 17.166 -40.686 1.00 57.19 190 ALA A N 1
ATOM 1525 C CA . ALA A 1 190 ? 38.069 17.007 -41.455 1.00 57.19 190 ALA A CA 1
ATOM 1526 C C . ALA A 1 190 ? 38.202 16.031 -42.648 1.00 57.19 190 ALA A C 1
ATOM 1528 O O . ALA A 1 190 ? 37.546 16.205 -43.669 1.00 57.19 190 ALA A O 1
ATOM 1529 N N . ALA A 1 191 ? 39.101 15.049 -42.558 1.00 58.59 191 ALA A N 1
ATOM 1530 C CA . ALA A 1 191 ? 39.556 14.277 -43.716 1.00 58.59 191 ALA A CA 1
ATOM 1531 C C . ALA A 1 191 ? 38.749 13.006 -44.074 1.00 58.59 191 ALA A C 1
ATOM 1533 O O . ALA A 1 191 ? 38.904 12.559 -45.207 1.00 58.59 191 ALA A O 1
ATOM 1534 N N . PRO A 1 192 ? 37.897 12.404 -43.216 1.00 57.31 192 PRO A N 1
ATOM 1535 C CA . PRO A 1 192 ? 37.048 11.299 -43.651 1.00 57.31 192 PRO A CA 1
ATOM 1536 C C . PRO A 1 192 ? 35.566 11.690 -43.606 1.00 57.31 192 PRO A C 1
ATOM 1538 O O . PRO A 1 192 ? 34.815 11.227 -42.751 1.00 57.31 192 PRO A O 1
ATOM 1541 N N . LEU A 1 193 ? 35.132 12.537 -44.537 1.00 48.19 193 LEU A N 1
ATOM 1542 C CA . LEU A 1 193 ? 33.729 12.562 -44.950 1.00 48.19 193 LEU A CA 1
ATOM 1543 C C . LEU A 1 193 ? 33.643 11.773 -46.262 1.00 48.19 193 LEU A C 1
ATOM 1545 O O . LEU A 1 193 ? 34.268 12.194 -47.235 1.00 48.19 193 LEU A O 1
ATOM 1549 N N . PRO A 1 194 ? 32.968 10.612 -46.299 1.00 57.62 194 PRO A N 1
ATOM 1550 C CA . PRO A 1 194 ? 32.548 10.036 -47.568 1.00 57.62 194 PRO A CA 1
ATOM 1551 C C . PRO A 1 194 ? 31.457 10.929 -48.181 1.00 57.62 194 PRO A C 1
ATOM 1553 O O . PRO A 1 194 ? 30.636 11.475 -47.438 1.00 57.62 194 PRO A O 1
ATOM 1556 N N . ASP A 1 195 ? 31.497 11.084 -49.508 1.00 47.09 195 ASP A N 1
ATOM 1557 C CA . ASP A 1 195 ? 30.449 11.738 -50.313 1.00 47.09 195 ASP A CA 1
ATOM 1558 C C . ASP A 1 195 ? 29.081 11.047 -50.167 1.00 47.09 195 ASP A C 1
ATOM 1560 O O . ASP A 1 195 ? 29.049 9.794 -50.059 1.00 47.09 195 ASP A O 1
#

Sequence (195 aa):
MPEPEPAPSDEPREAADTPARRHAKRLFETVQEYTGTARSLSAIAREIGLNRRTVAKCARAACWQECIRRTPPRRSTSLDPYLDYLGQRWEEGEHTATVLHQEIAAKGYRGHYQRVKMAIAPLRRSLPIDTPRERPPSPRQVARWITTTPSRRGLHTTEALHRLLEHCPELDQTHTLVRQFAAMLDARNAAPLPD

pLDDT: mean 81.26, std 14.67, range [33.41, 95.88]